Protein AF-A0A958QZN0-F1 (afdb_monomer_lite)

Structure (mmCIF, N/CA/C/O backbone):
data_AF-A0A958QZN0-F1
#
_entry.id   AF-A0A958QZN0-F1
#
loop_
_atom_site.group_PDB
_atom_site.id
_atom_site.type_symbol
_atom_site.label_atom_id
_atom_site.label_alt_id
_atom_site.label_comp_id
_atom_site.label_asym_id
_atom_site.label_entity_id
_atom_site.label_seq_id
_atom_site.pdbx_PDB_ins_code
_atom_site.Cartn_x
_atom_site.Cartn_y
_atom_site.Cartn_z
_atom_site.occupancy
_atom_site.B_iso_or_equiv
_atom_site.auth_seq_id
_atom_site.auth_comp_id
_atom_site.auth_asym_id
_atom_site.auth_atom_id
_atom_site.pdbx_PDB_model_num
ATOM 1 N N . MET A 1 1 ? -66.681 -35.509 11.729 1.00 46.44 1 MET A N 1
ATOM 2 C CA . MET A 1 1 ? -65.798 -36.313 10.857 1.00 46.44 1 MET A CA 1
ATOM 3 C C . MET A 1 1 ? -65.339 -35.423 9.704 1.00 46.44 1 MET A C 1
ATOM 5 O O . MET A 1 1 ? -66.071 -35.254 8.739 1.00 46.44 1 MET A O 1
ATOM 9 N N . ARG A 1 2 ? -64.204 -34.733 9.852 1.00 37.91 2 ARG A N 1
ATOM 10 C CA . ARG A 1 2 ? -63.560 -33.974 8.768 1.00 37.91 2 ARG A CA 1
ATOM 11 C C . ARG A 1 2 ? -62.062 -34.217 8.864 1.00 37.91 2 ARG A C 1
ATOM 13 O O . ARG A 1 2 ? -61.486 -34.119 9.942 1.00 37.91 2 ARG A O 1
ATOM 20 N N . ILE A 1 3 ? -61.529 -34.663 7.740 1.00 44.22 3 ILE A N 1
ATOM 21 C CA . ILE A 1 3 ? -60.222 -35.277 7.558 1.00 44.22 3 ILE A CA 1
ATOM 22 C C . ILE A 1 3 ? -59.170 -34.177 7.424 1.00 44.22 3 ILE A C 1
ATOM 24 O O . ILE A 1 3 ? -59.367 -33.193 6.713 1.00 44.22 3 ILE A O 1
ATOM 28 N N . SER A 1 4 ? -58.074 -34.375 8.146 1.00 44.09 4 SER A N 1
ATOM 29 C CA . SER A 1 4 ? -56.837 -33.608 8.133 1.00 44.09 4 SER A CA 1
ATOM 30 C C . SER A 1 4 ? -56.226 -33.524 6.732 1.00 44.09 4 SER A C 1
ATOM 32 O O . SER A 1 4 ? -56.081 -34.546 6.069 1.00 44.09 4 SER A O 1
ATOM 34 N N . PHE A 1 5 ? -55.761 -32.341 6.329 1.00 46.25 5 PHE A N 1
ATOM 35 C CA . PHE A 1 5 ? -54.728 -32.213 5.299 1.00 46.25 5 PHE A CA 1
ATOM 36 C C . PHE A 1 5 ? -53.555 -31.432 5.885 1.00 46.25 5 PHE A C 1
ATOM 38 O O . PHE A 1 5 ? -53.584 -30.213 6.029 1.00 46.25 5 PHE A O 1
ATOM 45 N N . LEU A 1 6 ? -52.546 -32.196 6.295 1.00 44.72 6 LEU A N 1
ATOM 46 C CA . LEU A 1 6 ? -51.255 -31.727 6.765 1.00 44.72 6 LEU A CA 1
ATOM 47 C C . LEU A 1 6 ? -50.382 -31.496 5.517 1.00 44.72 6 LEU A C 1
ATOM 49 O O . LEU A 1 6 ? -49.835 -32.445 4.960 1.00 44.72 6 LEU A O 1
ATOM 53 N N . SER A 1 7 ? -50.296 -30.257 5.030 1.00 57.91 7 SER A N 1
ATOM 54 C CA . SER A 1 7 ? -49.381 -29.909 3.934 1.00 57.91 7 SER A CA 1
ATOM 55 C C . SER A 1 7 ? -47.962 -29.747 4.474 1.00 57.91 7 SER A C 1
ATOM 57 O O . SER A 1 7 ? -47.630 -28.740 5.096 1.00 57.91 7 SER A O 1
ATOM 59 N N . ILE A 1 8 ? -47.125 -30.754 4.236 1.00 51.88 8 ILE A N 1
ATOM 60 C CA . ILE A 1 8 ? -45.684 -30.726 4.498 1.00 51.88 8 ILE A CA 1
ATOM 61 C C . ILE A 1 8 ? -45.016 -29.927 3.369 1.00 51.88 8 ILE A C 1
ATOM 63 O O . ILE A 1 8 ? -44.925 -30.396 2.236 1.00 51.88 8 ILE A O 1
ATOM 67 N N . PHE A 1 9 ? -44.552 -28.714 3.673 1.00 45.97 9 PHE A N 1
ATOM 68 C CA . PHE A 1 9 ? -43.684 -27.936 2.787 1.00 45.97 9 PHE A CA 1
ATOM 69 C C . PHE A 1 9 ? -42.240 -28.434 2.944 1.00 45.97 9 PHE A C 1
ATOM 71 O O . PHE A 1 9 ? -41.570 -28.144 3.934 1.00 45.97 9 PHE A O 1
ATOM 78 N N . VAL A 1 10 ? -41.761 -29.204 1.967 1.00 51.59 10 VAL A N 1
ATOM 79 C CA . VAL A 1 10 ? -40.351 -29.596 1.851 1.00 51.59 10 VAL A CA 1
ATOM 80 C C . VAL A 1 10 ? -39.588 -28.426 1.230 1.00 51.59 10 VAL A C 1
ATOM 82 O O . VAL A 1 10 ? -39.693 -28.171 0.034 1.00 51.59 10 VAL A O 1
ATOM 85 N N . ILE A 1 11 ? -38.832 -27.689 2.047 1.00 55.56 11 ILE A N 1
ATOM 86 C CA . ILE A 1 11 ? -37.906 -26.656 1.571 1.00 55.56 11 ILE A CA 1
ATOM 87 C C . ILE A 1 11 ? -36.635 -27.362 1.091 1.00 55.56 11 ILE A C 1
ATOM 89 O O . ILE A 1 11 ? -35.787 -27.773 1.881 1.00 55.56 11 ILE A O 1
ATOM 93 N N . THR A 1 12 ? -36.515 -27.526 -0.223 1.00 50.28 12 THR A N 1
ATOM 94 C CA . THR A 1 12 ? -35.286 -27.967 -0.885 1.00 50.28 12 THR A CA 1
ATOM 95 C C . THR A 1 12 ? -34.212 -26.888 -0.760 1.00 50.28 12 THR A C 1
ATOM 97 O O . THR A 1 12 ? -34.310 -25.827 -1.376 1.00 50.28 12 THR A O 1
ATOM 100 N N . PHE A 1 13 ? -33.169 -27.170 0.022 1.00 41.50 13 PHE A N 1
ATOM 101 C CA . PHE A 1 13 ? -31.912 -26.426 0.005 1.00 41.50 13 PHE A CA 1
ATOM 102 C C . PHE A 1 13 ? -31.234 -26.625 -1.356 1.00 41.50 13 PHE A C 1
ATOM 104 O O . PHE A 1 13 ? -30.634 -27.665 -1.622 1.00 41.50 13 PHE A O 1
ATOM 111 N N . ILE A 1 14 ? -31.333 -25.623 -2.229 1.00 52.22 14 ILE A N 1
ATOM 112 C CA . ILE A 1 14 ? -30.502 -25.547 -3.429 1.00 52.22 14 ILE A CA 1
ATOM 113 C C . ILE A 1 14 ? -29.105 -25.146 -2.955 1.00 52.22 14 ILE A C 1
ATOM 115 O O . ILE A 1 14 ? -28.864 -24.008 -2.552 1.00 52.22 14 ILE A O 1
ATOM 119 N N . VAL A 1 15 ? -28.199 -26.122 -2.955 1.00 43.81 15 VAL A N 1
ATOM 120 C CA . VAL A 1 15 ? -26.762 -25.934 -2.753 1.00 43.81 15 VAL A CA 1
ATOM 121 C C . VAL A 1 15 ? -26.267 -25.012 -3.864 1.00 43.81 15 VAL A C 1
ATOM 123 O O . VAL A 1 15 ? -26.088 -25.429 -5.007 1.00 43.81 15 VAL A O 1
ATOM 126 N N . SER A 1 16 ? -26.105 -23.732 -3.531 1.00 39.12 16 SER A N 1
ATOM 127 C CA . SER A 1 16 ? -25.525 -22.747 -4.434 1.00 39.12 16 SER A CA 1
ATOM 128 C C . SER A 1 16 ? -24.053 -23.098 -4.615 1.00 39.12 16 SER A C 1
ATOM 130 O O . SER A 1 16 ? -23.246 -23.013 -3.687 1.00 39.12 16 SER A O 1
ATOM 132 N N . CYS A 1 17 ? -23.742 -23.595 -5.808 1.00 39.69 17 CYS A N 1
ATOM 133 C CA . CYS A 1 17 ? -22.403 -23.946 -6.232 1.00 39.69 17 CYS A CA 1
ATOM 134 C C . CYS A 1 17 ? -21.515 -22.702 -6.103 1.00 39.69 17 CYS A C 1
ATOM 136 O O . CYS A 1 17 ? -21.800 -21.665 -6.702 1.00 39.69 17 CYS A O 1
ATOM 138 N N . ALA A 1 18 ? -20.446 -22.804 -5.314 1.00 36.53 18 ALA A N 1
ATOM 139 C CA . ALA A 1 18 ? -19.393 -21.808 -5.284 1.00 36.53 18 ALA A CA 1
ATOM 140 C C . ALA A 1 18 ? -18.753 -21.756 -6.677 1.00 36.53 18 ALA A C 1
ATOM 142 O O . ALA A 1 18 ? -17.883 -22.559 -7.011 1.00 36.53 18 ALA A O 1
ATOM 143 N N . THR A 1 19 ? -19.194 -20.815 -7.509 1.00 41.59 19 THR A N 1
ATOM 144 C CA . THR A 1 19 ? -18.442 -20.416 -8.691 1.00 41.59 19 THR A CA 1
ATOM 145 C C . THR A 1 19 ? -17.154 -19.789 -8.188 1.00 41.59 19 THR A C 1
ATOM 147 O O . THR A 1 19 ? -17.109 -18.614 -7.826 1.00 41.59 19 THR A O 1
ATOM 150 N N . SER A 1 20 ? -16.111 -20.611 -8.113 1.00 38.62 20 SER A N 1
ATOM 151 C CA . SER A 1 20 ? -14.738 -20.148 -8.033 1.00 38.62 20 SER A CA 1
ATOM 152 C C . SER A 1 20 ? -14.518 -19.300 -9.283 1.00 38.62 20 SER A C 1
ATOM 154 O O . SER A 1 20 ? -14.368 -19.820 -10.390 1.00 38.62 20 SER A O 1
ATOM 156 N N . ILE A 1 21 ? -14.625 -17.980 -9.125 1.00 36.91 21 ILE A N 1
ATOM 157 C CA . ILE A 1 21 ? -14.165 -17.030 -10.126 1.00 36.91 21 ILE A CA 1
ATOM 158 C C . ILE A 1 21 ? -12.679 -17.338 -10.234 1.00 36.91 21 ILE A C 1
ATOM 160 O O . ILE A 1 21 ? -11.902 -16.990 -9.348 1.00 36.91 21 ILE A O 1
ATOM 164 N N . LYS A 1 22 ? -12.294 -18.063 -11.290 1.00 36.44 22 LYS A N 1
ATOM 165 C CA . LYS A 1 22 ? -10.927 -18.033 -11.789 1.00 36.44 22 LYS A CA 1
ATOM 166 C C . LYS A 1 22 ? -10.669 -16.565 -12.100 1.00 36.44 22 LYS A C 1
ATOM 168 O O . LYS A 1 22 ? -10.991 -16.101 -13.194 1.00 36.44 22 LYS A O 1
ATOM 173 N N . GLU A 1 23 ? -10.151 -15.821 -11.122 1.00 39.81 23 GLU A N 1
ATOM 174 C CA . GLU A 1 23 ? -9.362 -14.640 -11.421 1.00 39.81 23 GLU A CA 1
ATOM 175 C C . GLU A 1 23 ? -8.399 -15.110 -12.502 1.00 39.81 23 GLU A C 1
ATOM 177 O O . GLU A 1 23 ? -7.690 -16.107 -12.325 1.00 39.81 23 GLU A O 1
ATOM 182 N N . LYS A 1 24 ? -8.488 -14.483 -13.676 1.00 33.22 24 LYS A N 1
ATOM 183 C CA . LYS A 1 24 ? -7.501 -14.663 -14.727 1.00 33.22 24 LYS A CA 1
ATOM 184 C C . LYS A 1 24 ? -6.185 -14.191 -14.122 1.00 33.22 24 LYS A C 1
ATOM 186 O O . LYS A 1 24 ? -5.827 -13.026 -14.247 1.00 33.22 24 LYS A O 1
ATOM 191 N N . MET A 1 25 ? -5.482 -15.097 -13.446 1.00 39.97 25 MET A N 1
ATOM 192 C CA . MET A 1 25 ? -4.040 -15.017 -13.380 1.00 39.97 25 MET A CA 1
ATOM 193 C C . MET A 1 25 ? -3.586 -14.803 -14.826 1.00 39.97 25 MET A C 1
ATOM 195 O O . MET A 1 25 ? -4.163 -15.433 -15.729 1.00 39.97 25 MET A O 1
ATOM 199 N N . PRO A 1 26 ? -2.626 -13.897 -15.077 1.00 42.25 26 PRO A N 1
ATOM 200 C CA . PRO A 1 26 ? -2.026 -13.816 -16.397 1.00 42.25 26 PRO A CA 1
ATOM 201 C C . PRO A 1 26 ? -1.656 -15.242 -16.823 1.00 42.25 26 PRO A C 1
ATOM 203 O O . PRO A 1 26 ? -1.266 -16.038 -15.957 1.00 42.25 26 PRO A O 1
ATOM 206 N N . PRO A 1 27 ? -1.865 -15.612 -18.101 1.00 35.41 27 PRO A N 1
ATOM 207 C CA . PRO A 1 27 ? -1.503 -16.942 -18.564 1.00 35.41 27 PRO A CA 1
ATOM 208 C C . PRO A 1 27 ? -0.087 -17.219 -18.073 1.00 35.41 27 PRO A C 1
ATOM 210 O O . PRO A 1 27 ? 0.800 -16.385 -18.262 1.00 35.41 27 PRO A O 1
ATOM 213 N N . SER A 1 28 ? 0.103 -18.342 -17.375 1.00 44.50 28 SER A N 1
ATOM 214 C CA . SER A 1 28 ? 1.431 -18.824 -17.026 1.00 44.50 28 SER A CA 1
ATOM 215 C C . SER A 1 28 ? 2.118 -19.180 -18.339 1.00 44.50 28 SER A C 1
ATOM 217 O O . SER A 1 28 ? 2.101 -20.329 -18.776 1.00 44.50 28 SER A O 1
ATOM 219 N N . GLN A 1 29 ? 2.637 -18.172 -19.030 1.00 44.84 29 GLN A N 1
ATOM 220 C CA . GLN A 1 29 ? 3.516 -18.362 -20.156 1.00 44.84 29 GLN A CA 1
ATOM 221 C C . GLN A 1 29 ? 4.817 -18.861 -19.551 1.00 44.84 29 GLN A C 1
ATOM 223 O O . GLN A 1 29 ? 5.680 -18.101 -19.127 1.00 44.84 29 GLN A O 1
ATOM 228 N N . SER A 1 30 ? 4.937 -20.182 -19.494 1.00 39.66 30 SER A N 1
ATOM 229 C CA . SER A 1 30 ? 6.209 -20.888 -19.405 1.00 39.66 30 SER A CA 1
ATOM 230 C C . SER A 1 30 ? 7.024 -20.731 -20.701 1.00 39.66 30 SER A C 1
ATOM 232 O O . SER A 1 30 ? 7.761 -21.639 -21.075 1.00 39.66 30 SER A O 1
ATOM 234 N N . GLU A 1 31 ? 6.881 -19.611 -21.411 1.00 42.00 31 GLU A N 1
ATOM 235 C CA . GLU A 1 31 ? 7.740 -19.239 -22.527 1.00 42.00 31 GLU A CA 1
ATOM 236 C C . GLU A 1 31 ? 8.979 -18.570 -21.935 1.00 42.00 31 GLU A C 1
ATOM 238 O O . GLU A 1 31 ? 8.975 -17.395 -21.573 1.00 42.00 31 GLU A O 1
ATOM 243 N N . SER A 1 32 ? 9.993 -19.419 -21.742 1.00 49.62 32 SER A N 1
ATOM 244 C CA . SER A 1 32 ? 11.409 -19.072 -21.593 1.00 49.62 32 SER A CA 1
ATOM 245 C C . SER A 1 32 ? 11.716 -17.910 -20.641 1.00 49.62 32 SER A C 1
ATOM 247 O O . SER A 1 32 ? 12.275 -16.885 -21.026 1.00 49.62 32 SER A O 1
ATOM 249 N N . LEU A 1 33 ? 11.486 -18.110 -19.337 1.00 48.25 33 LEU A N 1
ATOM 250 C CA . LEU A 1 33 ? 12.344 -17.416 -18.372 1.00 48.25 33 LEU A CA 1
ATOM 251 C C . LEU A 1 33 ? 13.793 -17.871 -18.645 1.00 48.25 33 LEU A C 1
ATOM 253 O O . LEU A 1 33 ? 14.026 -19.084 -18.696 1.00 48.25 33 LEU A O 1
ATOM 257 N N . PRO A 1 34 ? 14.756 -16.951 -18.857 1.00 51.88 34 PRO A N 1
ATOM 258 C CA . PRO A 1 34 ? 16.151 -17.325 -19.064 1.00 51.88 34 PRO A CA 1
ATOM 259 C C . PRO A 1 34 ? 16.660 -18.157 -17.873 1.00 51.88 34 PRO A C 1
ATOM 261 O O . PRO A 1 34 ? 16.099 -18.057 -16.775 1.00 51.88 34 PRO A O 1
ATOM 264 N N . PRO A 1 35 ? 17.685 -19.009 -18.080 1.00 52.94 35 PRO A N 1
ATOM 265 C CA . PRO A 1 35 ? 18.146 -19.979 -17.088 1.00 52.94 35 PRO A CA 1
ATOM 266 C C . PRO A 1 35 ? 18.351 -19.330 -15.718 1.00 52.94 35 PRO A C 1
ATOM 268 O O . PRO A 1 35 ? 18.817 -18.193 -15.641 1.00 52.94 35 PRO A O 1
ATOM 271 N N . ASN A 1 36 ? 17.995 -20.065 -14.654 1.00 53.16 36 ASN A N 1
ATOM 272 C CA . ASN A 1 36 ? 18.174 -19.657 -13.260 1.00 53.16 36 ASN A CA 1
ATOM 273 C C . ASN A 1 36 ? 19.605 -19.147 -13.052 1.00 53.16 36 ASN A C 1
ATOM 275 O O . ASN A 1 36 ? 20.536 -19.933 -12.890 1.00 53.16 36 ASN A O 1
ATOM 279 N N . LEU A 1 37 ? 19.768 -17.824 -13.081 1.00 57.06 37 LEU A N 1
ATOM 280 C CA . LEU A 1 37 ? 20.989 -17.169 -12.651 1.00 57.06 37 LEU A CA 1
ATOM 281 C C . LEU A 1 37 ? 21.181 -17.543 -11.184 1.00 57.06 37 LEU A C 1
ATOM 283 O O . LEU A 1 37 ? 20.301 -17.301 -10.356 1.00 57.06 37 LEU A O 1
ATOM 287 N N . ASP A 1 38 ? 22.302 -18.186 -10.882 1.00 57.09 38 ASP A N 1
ATOM 288 C CA . ASP A 1 38 ? 22.673 -18.483 -9.511 1.00 57.09 38 ASP A CA 1
ATOM 289 C C . ASP A 1 38 ? 23.022 -17.161 -8.813 1.00 57.09 38 ASP A C 1
ATOM 291 O O . ASP A 1 38 ? 24.043 -16.530 -9.097 1.00 57.09 38 ASP A O 1
ATOM 295 N N . PHE A 1 39 ? 22.103 -16.704 -7.960 1.00 58.22 39 PHE A N 1
ATOM 296 C CA . PHE A 1 39 ? 22.264 -15.520 -7.115 1.00 58.22 39 PHE A CA 1
ATOM 297 C C . PHE A 1 39 ? 22.929 -15.870 -5.773 1.00 58.22 39 PHE A C 1
ATOM 299 O O . PHE A 1 39 ? 22.970 -15.020 -4.883 1.00 58.22 39 PHE A O 1
ATOM 306 N N . SER A 1 40 ? 23.399 -17.109 -5.586 1.00 54.09 40 SER A N 1
ATOM 307 C CA . SER A 1 40 ? 24.113 -17.510 -4.381 1.00 54.09 40 SER A CA 1
ATOM 308 C C . SER A 1 40 ? 25.619 -17.274 -4.543 1.00 54.09 40 SER A C 1
ATOM 310 O O . SER A 1 40 ? 26.219 -17.653 -5.544 1.00 54.09 40 SER A O 1
ATOM 312 N N . HIS A 1 41 ? 26.191 -16.615 -3.530 1.00 45.38 41 HIS A N 1
ATOM 313 C CA . HIS A 1 41 ? 27.582 -16.168 -3.358 1.00 45.38 41 HIS A CA 1
ATOM 314 C C . HIS A 1 41 ? 27.943 -14.782 -3.913 1.00 45.38 41 HIS A C 1
ATOM 316 O O . HIS A 1 41 ? 28.139 -14.610 -5.110 1.00 45.38 41 HIS A O 1
ATOM 322 N N . ASP A 1 42 ? 28.074 -13.819 -2.988 1.00 54.09 42 ASP A N 1
ATOM 323 C CA . ASP A 1 42 ? 29.062 -12.722 -2.947 1.00 54.09 42 ASP A CA 1
ATOM 324 C C . ASP A 1 42 ? 29.455 -12.039 -4.267 1.00 54.09 42 ASP A C 1
ATOM 326 O O . ASP A 1 42 ? 30.605 -11.647 -4.462 1.00 54.09 42 ASP A O 1
ATOM 330 N N . LYS A 1 43 ? 28.511 -11.851 -5.189 1.00 59.84 43 LYS A N 1
ATOM 331 C CA . LYS A 1 43 ? 28.728 -10.977 -6.341 1.00 59.84 43 LYS A CA 1
ATOM 332 C C . LYS A 1 43 ? 28.298 -9.570 -5.967 1.00 59.84 43 LYS A C 1
ATOM 334 O O . LYS A 1 43 ? 27.168 -9.359 -5.522 1.00 59.84 43 LYS A O 1
ATOM 339 N N . ASP A 1 44 ? 29.204 -8.616 -6.154 1.00 86.06 44 ASP A N 1
ATOM 340 C CA . ASP A 1 44 ? 28.854 -7.204 -6.100 1.00 86.06 44 ASP A CA 1
ATOM 341 C C . ASP A 1 44 ? 27.714 -6.898 -7.096 1.00 86.06 44 ASP A C 1
ATOM 343 O O . ASP A 1 44 ? 27.492 -7.598 -8.094 1.00 86.06 44 ASP A O 1
ATOM 347 N N . LEU A 1 45 ? 26.920 -5.868 -6.786 1.00 89.69 45 LEU A N 1
ATOM 348 C CA . LEU A 1 45 ? 25.739 -5.508 -7.582 1.00 89.69 45 LEU A CA 1
ATOM 349 C C . LEU A 1 45 ? 26.112 -5.205 -9.043 1.00 89.69 45 LEU A C 1
ATOM 351 O O . LEU A 1 45 ? 25.316 -5.426 -9.953 1.00 89.69 45 LEU A O 1
ATOM 355 N N . GLU A 1 46 ? 27.334 -4.733 -9.277 1.00 91.12 46 GLU A N 1
ATOM 356 C CA . GLU A 1 46 ? 27.842 -4.375 -10.599 1.00 91.12 46 GLU A CA 1
ATOM 357 C C . GLU A 1 46 ? 28.133 -5.607 -11.462 1.00 91.12 46 GLU A C 1
ATOM 359 O O . GLU A 1 46 ? 27.696 -5.660 -12.611 1.00 91.12 46 GLU A O 1
ATOM 364 N N . SER A 1 47 ? 28.774 -6.640 -10.914 1.00 89.44 47 SER A N 1
ATOM 365 C CA . SER A 1 47 ? 28.997 -7.919 -11.596 1.00 89.44 47 SER A CA 1
ATOM 366 C C . SER A 1 47 ? 27.682 -8.591 -11.974 1.00 89.44 47 SER A C 1
ATOM 368 O O . SER A 1 47 ? 27.562 -9.182 -13.055 1.00 89.44 47 SER A O 1
ATOM 370 N N . LEU A 1 48 ? 26.666 -8.481 -11.112 1.00 89.94 48 LEU A N 1
ATOM 371 C CA . LEU A 1 48 ? 25.338 -8.994 -11.423 1.00 89.94 48 LEU A CA 1
ATOM 372 C C . LEU A 1 48 ? 24.661 -8.193 -12.545 1.00 89.94 48 LEU A C 1
ATOM 374 O O . LEU A 1 48 ? 24.071 -8.788 -13.448 1.00 89.94 48 LEU A O 1
ATOM 378 N N . ASP A 1 49 ? 24.778 -6.864 -12.535 1.00 92.81 49 ASP A N 1
ATOM 379 C CA . ASP A 1 49 ? 24.258 -6.004 -13.604 1.00 92.81 49 ASP A CA 1
ATOM 380 C C . ASP A 1 49 ? 24.924 -6.296 -14.957 1.00 92.81 49 ASP A C 1
ATOM 382 O O . ASP A 1 49 ? 24.237 -6.391 -15.975 1.00 92.81 49 ASP A O 1
ATOM 386 N N . LEU A 1 50 ? 26.243 -6.523 -14.968 1.00 91.69 50 LEU A N 1
ATOM 387 C CA . LEU A 1 50 ? 26.998 -6.899 -16.168 1.00 91.69 50 LEU A CA 1
ATOM 388 C C . LEU A 1 50 ? 26.534 -8.241 -16.747 1.00 91.69 50 LEU A C 1
ATOM 390 O O . LEU A 1 50 ? 26.375 -8.363 -17.962 1.00 91.69 50 LEU A O 1
ATOM 394 N N . GLN A 1 51 ? 26.266 -9.237 -15.898 1.00 91.00 51 GLN A N 1
ATOM 395 C CA . GLN A 1 51 ? 25.711 -10.521 -16.343 1.00 91.00 51 GLN A CA 1
ATOM 396 C C . GLN A 1 51 ? 24.316 -10.352 -16.952 1.00 91.00 51 GLN A C 1
ATOM 398 O O . GLN A 1 51 ? 24.025 -10.925 -18.002 1.00 91.00 51 GLN A O 1
ATOM 403 N N . LEU A 1 52 ? 23.465 -9.532 -16.332 1.00 91.94 52 LEU A N 1
ATOM 404 C CA . LEU A 1 52 ? 22.138 -9.220 -16.860 1.00 91.94 52 LEU A CA 1
ATOM 405 C C . LEU A 1 52 ? 22.226 -8.514 -18.224 1.00 91.94 52 LEU A C 1
ATOM 407 O O . LEU A 1 52 ? 21.512 -8.885 -19.155 1.00 91.94 52 LEU A O 1
ATOM 411 N N . LEU A 1 53 ? 23.137 -7.552 -18.377 1.00 93.00 53 LEU A N 1
ATOM 412 C CA . LEU A 1 53 ? 23.399 -6.878 -19.651 1.00 93.00 53 LEU A CA 1
ATOM 413 C C . LEU A 1 53 ? 23.906 -7.838 -20.733 1.00 93.00 53 LEU A C 1
ATOM 415 O O . LEU A 1 53 ? 23.465 -7.746 -21.876 1.00 93.00 53 LEU A O 1
ATOM 419 N N . ALA A 1 54 ? 24.784 -8.782 -20.386 1.00 91.19 54 ALA A N 1
ATOM 420 C CA . ALA A 1 54 ? 25.255 -9.796 -21.327 1.00 91.19 54 ALA A CA 1
ATOM 421 C C . ALA A 1 54 ? 24.103 -10.673 -21.849 1.00 91.19 54 ALA A C 1
ATOM 423 O O . ALA A 1 54 ? 24.043 -10.960 -23.043 1.00 91.19 54 ALA A O 1
ATOM 424 N N . ILE A 1 55 ? 23.150 -11.042 -20.984 1.00 89.69 55 ILE A N 1
ATOM 425 C CA . ILE A 1 55 ? 21.946 -11.792 -21.380 1.00 89.69 55 ILE A CA 1
ATOM 426 C C . ILE A 1 55 ? 21.079 -10.970 -22.338 1.00 89.69 55 ILE A C 1
ATOM 428 O O . ILE A 1 55 ? 20.637 -11.497 -23.356 1.00 89.69 55 ILE A O 1
ATOM 432 N N . ALA A 1 56 ? 20.862 -9.684 -22.044 1.00 90.12 56 ALA A N 1
ATOM 433 C CA . ALA A 1 56 ? 20.127 -8.801 -22.946 1.00 90.12 56 ALA A CA 1
ATOM 434 C C . ALA A 1 56 ? 20.830 -8.682 -24.305 1.00 90.12 56 ALA A C 1
ATOM 436 O O . ALA A 1 56 ? 20.189 -8.833 -25.335 1.00 90.12 56 ALA A O 1
ATOM 437 N N . ASN A 1 57 ? 22.144 -8.479 -24.340 1.00 90.06 57 ASN A N 1
ATOM 438 C CA . ASN A 1 57 ? 22.866 -8.319 -25.605 1.00 90.06 57 ASN A CA 1
ATOM 439 C C . ASN A 1 57 ? 22.862 -9.591 -26.465 1.00 90.06 57 ASN A C 1
ATOM 441 O O . ASN A 1 57 ? 22.866 -9.503 -27.690 1.00 90.06 57 ASN A O 1
ATOM 445 N N . ASN A 1 58 ? 22.826 -10.763 -25.830 1.00 88.81 58 ASN A N 1
ATOM 446 C CA . ASN A 1 58 ? 22.822 -12.052 -26.519 1.00 88.81 58 ASN A CA 1
ATOM 447 C C . ASN A 1 58 ? 21.416 -12.531 -26.917 1.00 88.81 58 ASN A C 1
ATOM 449 O O . ASN A 1 58 ? 21.296 -13.559 -27.581 1.00 88.81 58 ASN A O 1
ATOM 453 N N . SER A 1 59 ? 20.357 -11.819 -26.517 1.00 86.69 59 SER A N 1
ATOM 454 C CA . SER A 1 59 ? 18.974 -12.204 -26.794 1.00 86.69 59 SER A CA 1
ATOM 455 C C . SER A 1 59 ? 18.278 -11.224 -27.731 1.00 86.69 59 SER A C 1
ATOM 457 O O . SER A 1 59 ? 18.156 -10.034 -27.444 1.00 86.69 59 SER A O 1
ATOM 459 N N . THR A 1 60 ? 17.695 -11.758 -28.801 1.00 84.38 60 THR A N 1
ATOM 460 C CA . THR A 1 60 ? 16.815 -11.016 -29.716 1.00 84.38 60 THR A CA 1
ATOM 461 C C . THR A 1 60 ? 15.353 -11.005 -29.265 1.00 84.38 60 THR A C 1
ATOM 463 O O . THR A 1 60 ? 14.548 -10.260 -29.814 1.00 84.38 60 THR A O 1
ATOM 466 N N . GLU A 1 61 ? 14.988 -11.829 -28.281 1.00 89.25 61 GLU A N 1
ATOM 467 C CA . GLU A 1 61 ? 13.612 -11.938 -27.790 1.00 89.25 61 GLU A CA 1
ATOM 468 C C . GLU A 1 61 ? 13.242 -10.791 -26.841 1.00 89.25 61 GLU A C 1
ATOM 470 O O . GLU A 1 61 ? 13.952 -10.520 -25.865 1.00 89.25 61 GLU A O 1
ATOM 475 N N . ASN A 1 62 ? 12.077 -10.174 -27.075 1.00 89.25 62 ASN A N 1
ATOM 476 C CA . ASN A 1 62 ? 11.525 -9.122 -26.213 1.00 89.25 62 ASN A CA 1
ATOM 477 C C . ASN A 1 62 ? 11.336 -9.596 -24.764 1.00 89.25 62 ASN A C 1
ATOM 479 O O . ASN A 1 62 ? 11.599 -8.835 -23.837 1.00 89.25 62 ASN A O 1
ATOM 483 N N . ASN A 1 63 ? 10.957 -10.861 -24.552 1.00 89.81 63 ASN A N 1
ATOM 484 C CA . ASN A 1 63 ? 10.750 -11.425 -23.215 1.00 89.81 63 ASN A CA 1
ATOM 485 C C . ASN A 1 63 ? 12.026 -11.376 -22.366 1.00 89.81 63 ASN A C 1
ATOM 487 O O . ASN A 1 63 ? 11.992 -10.926 -21.219 1.00 89.81 63 ASN A O 1
ATOM 491 N N . SER A 1 64 ? 13.168 -11.757 -22.942 1.00 90.19 64 SER A N 1
ATOM 492 C CA . SER A 1 64 ? 14.469 -11.660 -22.275 1.00 90.19 64 SER A CA 1
ATOM 493 C C . SER A 1 64 ? 14.851 -10.211 -21.985 1.00 90.19 64 SER A C 1
ATOM 495 O O . SER A 1 64 ? 15.347 -9.920 -20.897 1.00 90.19 64 SER A O 1
ATOM 497 N N . GLN A 1 65 ? 14.581 -9.287 -22.915 1.00 92.69 65 GLN A N 1
ATOM 498 C CA . GLN A 1 65 ? 14.839 -7.857 -22.710 1.00 92.69 65 GLN A CA 1
ATOM 499 C C . GLN A 1 65 ? 13.999 -7.296 -21.562 1.00 92.69 65 GLN A C 1
ATOM 501 O O . GLN A 1 65 ? 14.522 -6.589 -20.695 1.00 92.69 65 GLN A O 1
ATOM 506 N N . TRP A 1 66 ? 12.710 -7.634 -21.513 1.00 95.25 66 TRP A N 1
ATOM 507 C CA . TRP A 1 66 ? 11.814 -7.218 -20.440 1.00 95.25 66 TRP A CA 1
ATOM 508 C C . TRP A 1 66 ? 12.233 -7.802 -19.098 1.00 95.25 66 TRP A C 1
ATOM 510 O O . TRP A 1 66 ? 12.314 -7.071 -18.111 1.00 95.25 66 TRP A O 1
ATOM 520 N N . TRP A 1 67 ? 12.556 -9.096 -19.064 1.00 93.44 67 TRP A N 1
ATOM 521 C CA . TRP A 1 67 ? 13.027 -9.765 -17.859 1.00 93.44 67 TRP A CA 1
ATOM 522 C C . TRP A 1 67 ? 14.313 -9.126 -17.333 1.00 93.44 67 TRP A C 1
ATOM 524 O O . TRP A 1 67 ? 14.362 -8.742 -16.165 1.00 93.44 67 TRP A O 1
ATOM 534 N N . VAL A 1 68 ? 15.323 -8.934 -18.190 1.00 94.75 68 VAL A N 1
ATOM 535 C CA . VAL A 1 68 ? 16.579 -8.270 -17.813 1.00 94.75 68 VAL A CA 1
ATOM 536 C C . VAL A 1 68 ? 16.299 -6.864 -17.297 1.00 94.75 68 VAL A C 1
ATOM 538 O O . VAL A 1 68 ? 16.745 -6.517 -16.207 1.00 94.75 68 VAL A O 1
ATOM 541 N N . THR A 1 69 ? 15.529 -6.066 -18.037 1.00 96.56 69 THR A N 1
ATOM 542 C CA . THR A 1 69 ? 15.192 -4.687 -17.651 1.00 96.56 69 THR A CA 1
ATOM 543 C C . THR A 1 69 ? 14.516 -4.653 -16.282 1.00 96.56 69 THR A C 1
ATOM 545 O O . THR A 1 69 ? 14.916 -3.874 -15.419 1.00 96.56 69 THR A O 1
ATOM 548 N N . TYR A 1 70 ? 13.557 -5.550 -16.036 1.00 96.25 70 TYR A N 1
ATOM 549 C CA . TYR A 1 70 ? 12.852 -5.637 -14.760 1.00 96.25 70 TYR A CA 1
ATOM 550 C C . TYR A 1 70 ? 13.783 -6.074 -13.623 1.00 96.25 70 TYR A C 1
ATOM 552 O O . TYR A 1 70 ? 13.764 -5.491 -12.540 1.00 96.25 70 TYR A O 1
ATOM 560 N N . ARG A 1 71 ? 14.643 -7.076 -13.850 1.00 95.00 71 ARG A N 1
ATOM 561 C CA . ARG A 1 71 ? 15.616 -7.546 -12.850 1.00 95.00 71 ARG A CA 1
ATOM 562 C C . ARG A 1 71 ? 16.643 -6.475 -12.509 1.00 95.00 71 ARG A C 1
ATOM 564 O O . ARG A 1 71 ? 16.947 -6.308 -11.333 1.00 95.00 71 ARG A O 1
ATOM 571 N N . ARG A 1 72 ? 17.126 -5.727 -13.501 1.00 96.00 72 ARG A N 1
ATOM 572 C CA . ARG A 1 72 ? 18.025 -4.586 -13.291 1.00 96.00 72 ARG A CA 1
ATOM 573 C C . ARG A 1 72 ? 17.330 -3.468 -12.517 1.00 96.00 72 ARG A C 1
ATOM 575 O O . ARG A 1 72 ? 17.904 -2.954 -11.564 1.00 96.00 72 ARG A O 1
ATOM 582 N N . ALA A 1 73 ? 16.076 -3.150 -12.851 1.00 96.88 73 ALA A N 1
ATOM 583 C CA . ALA A 1 73 ? 15.294 -2.166 -12.103 1.00 96.88 73 ALA A CA 1
ATOM 584 C C . ALA A 1 73 ? 15.195 -2.555 -10.621 1.00 96.88 73 ALA A C 1
ATOM 586 O O . ALA A 1 73 ? 15.489 -1.736 -9.754 1.00 96.88 73 ALA A O 1
ATOM 587 N N . ARG A 1 74 ? 14.877 -3.828 -10.341 1.00 94.81 74 ARG A N 1
ATOM 588 C CA . ARG A 1 74 ? 14.825 -4.405 -8.986 1.00 94.81 74 ARG A CA 1
ATOM 589 C C . ARG A 1 74 ? 16.171 -4.363 -8.266 1.00 94.81 74 ARG A C 1
ATOM 591 O O . ARG A 1 74 ? 16.206 -4.052 -7.081 1.00 94.81 74 ARG A O 1
ATOM 598 N N . LEU A 1 75 ? 17.251 -4.700 -8.970 1.00 94.44 75 LEU A N 1
ATOM 599 C CA . LEU A 1 75 ? 18.607 -4.747 -8.423 1.00 94.44 75 LEU A CA 1
ATOM 600 C C . LEU A 1 75 ? 19.035 -3.385 -7.871 1.00 94.44 75 LEU A C 1
ATOM 602 O O . LEU A 1 75 ? 19.618 -3.310 -6.796 1.00 94.44 75 LEU A O 1
ATOM 606 N N . TRP A 1 76 ? 18.687 -2.320 -8.590 1.00 95.56 76 TRP A N 1
ATOM 607 C CA . TRP A 1 76 ? 19.130 -0.961 -8.305 1.00 95.56 76 TRP A CA 1
ATOM 608 C C . TRP A 1 76 ? 18.122 -0.107 -7.521 1.00 95.56 76 TRP A C 1
ATOM 610 O O . TRP A 1 76 ? 18.378 1.081 -7.334 1.00 95.56 76 TRP A O 1
ATOM 620 N N . GLU A 1 77 ? 17.006 -0.676 -7.038 1.00 93.56 77 GLU A N 1
ATOM 621 C CA . GLU A 1 77 ? 15.952 0.062 -6.303 1.00 93.56 77 GLU A CA 1
ATOM 622 C C . GLU A 1 77 ? 16.513 0.895 -5.139 1.00 93.56 77 GLU A C 1
ATOM 624 O O . GLU A 1 77 ? 16.084 2.025 -4.921 1.00 93.56 77 GLU A O 1
ATOM 629 N N . LYS A 1 78 ? 17.483 0.350 -4.394 1.00 91.31 78 LYS A N 1
ATOM 630 C CA . LYS A 1 78 ? 18.049 1.006 -3.206 1.00 91.31 78 LYS A CA 1
ATOM 631 C C . LYS A 1 78 ? 19.229 1.916 -3.538 1.00 91.31 78 LYS A C 1
ATOM 633 O O . LYS A 1 78 ? 19.274 3.044 -3.059 1.00 91.31 78 LYS A O 1
ATOM 638 N N . ASP A 1 79 ? 20.172 1.430 -4.343 1.00 93.62 79 ASP A N 1
ATOM 639 C CA . ASP A 1 79 ? 21.462 2.099 -4.548 1.00 93.62 79 ASP A CA 1
ATOM 640 C C . ASP A 1 79 ? 21.440 3.128 -5.687 1.00 93.62 79 ASP A C 1
ATOM 642 O O . ASP A 1 79 ? 22.128 4.146 -5.622 1.00 93.62 79 ASP A O 1
ATOM 646 N N . LYS A 1 80 ? 20.644 2.891 -6.740 1.00 95.56 80 LYS A N 1
ATOM 647 C CA . LYS A 1 80 ? 20.517 3.793 -7.900 1.00 95.56 80 LYS A CA 1
ATOM 648 C C . LYS A 1 80 ? 19.029 3.992 -8.251 1.00 95.56 80 LYS A C 1
ATOM 650 O O . LYS A 1 80 ? 18.592 3.576 -9.327 1.00 95.56 80 LYS A O 1
ATOM 655 N N . PRO A 1 81 ? 18.240 4.673 -7.393 1.00 93.56 81 PRO A N 1
ATOM 656 C CA . PRO A 1 81 ? 16.788 4.802 -7.562 1.00 93.56 81 PRO A CA 1
ATOM 657 C C . PRO A 1 81 ? 16.383 5.507 -8.863 1.00 93.56 81 PRO A C 1
ATOM 659 O O . PRO A 1 81 ? 15.372 5.150 -9.459 1.00 93.56 81 PRO A O 1
ATOM 662 N N . LYS A 1 82 ? 17.200 6.447 -9.366 1.00 95.06 82 LYS A N 1
ATOM 663 C CA . LYS A 1 82 ? 16.975 7.087 -10.676 1.00 95.06 82 LYS A CA 1
ATOM 664 C C . LYS A 1 82 ? 17.030 6.081 -11.828 1.00 95.06 82 LYS A C 1
ATOM 666 O O . LYS A 1 82 ? 16.118 6.042 -12.643 1.00 95.06 82 LYS A O 1
ATOM 671 N N . LEU A 1 83 ? 18.046 5.214 -11.838 1.00 96.19 83 LEU A N 1
ATOM 672 C CA . LEU A 1 83 ? 18.166 4.144 -12.831 1.00 96.19 83 LEU A CA 1
ATOM 673 C C . LEU A 1 83 ? 16.998 3.156 -12.713 1.00 96.19 83 LEU A C 1
ATOM 675 O O . LEU A 1 83 ? 16.428 2.743 -13.718 1.00 96.19 83 LEU A O 1
ATOM 679 N N . SER A 1 84 ? 16.617 2.794 -11.485 1.00 96.94 84 SER A N 1
ATOM 680 C CA . SER A 1 84 ? 15.458 1.931 -11.240 1.00 96.94 84 SER A CA 1
ATOM 681 C C . SER A 1 84 ? 14.166 2.543 -11.796 1.00 96.94 84 SER A C 1
ATOM 683 O O . SER A 1 84 ? 13.439 1.878 -12.535 1.00 96.94 84 SER A O 1
ATOM 685 N N . CYS A 1 85 ? 13.926 3.829 -11.517 1.00 96.69 85 CYS A N 1
ATOM 686 C CA . CYS A 1 85 ? 12.811 4.599 -12.061 1.00 96.69 85 CYS A CA 1
ATOM 687 C C . CYS A 1 85 ? 12.798 4.565 -13.598 1.00 96.69 85 CYS A C 1
ATOM 689 O O . CYS A 1 85 ? 11.795 4.156 -14.176 1.00 96.69 85 CYS A O 1
ATOM 691 N N . GLU A 1 86 ? 13.905 4.905 -14.266 1.00 97.50 86 GLU A N 1
ATOM 692 C CA . GLU A 1 86 ? 14.000 4.905 -15.736 1.00 97.50 86 GLU A CA 1
ATOM 693 C C . GLU A 1 86 ? 13.657 3.539 -16.349 1.00 97.50 86 GLU A C 1
ATOM 695 O O . GLU A 1 86 ? 12.894 3.447 -17.315 1.00 97.50 86 GLU A O 1
ATOM 700 N N . LEU A 1 87 ? 14.182 2.458 -15.765 1.00 97.88 87 LEU A N 1
ATOM 701 C CA . LEU A 1 87 ? 13.920 1.096 -16.231 1.00 97.88 87 LEU A CA 1
ATOM 702 C C . LEU A 1 87 ? 12.450 0.695 -16.023 1.00 97.88 87 LEU A C 1
ATOM 704 O O . LEU A 1 87 ? 11.861 0.065 -16.903 1.00 97.88 87 LEU A O 1
ATOM 708 N N . TYR A 1 88 ? 11.833 1.081 -14.901 1.00 97.94 88 TYR A N 1
ATOM 709 C CA . TYR A 1 88 ? 10.408 0.839 -14.669 1.00 97.94 88 TYR A CA 1
ATOM 710 C C . TYR A 1 88 ? 9.508 1.667 -15.578 1.00 97.94 88 TYR A C 1
ATOM 712 O O . TYR A 1 88 ? 8.553 1.117 -16.120 1.00 97.94 88 TYR A O 1
ATOM 720 N N . VAL A 1 89 ? 9.822 2.946 -15.798 1.00 97.50 89 VAL A N 1
ATOM 721 C CA . VAL A 1 89 ? 9.099 3.813 -16.738 1.00 97.50 89 VAL A CA 1
ATOM 722 C C . VAL A 1 89 ? 9.121 3.197 -18.133 1.00 97.50 89 VAL A C 1
ATOM 724 O O . VAL A 1 89 ? 8.069 3.069 -18.759 1.00 97.50 89 VAL A O 1
ATOM 727 N N . ARG A 1 90 ? 10.292 2.733 -18.589 1.00 97.06 90 ARG A N 1
ATOM 728 C CA . ARG A 1 90 ? 10.436 2.063 -19.887 1.00 97.06 90 ARG A CA 1
ATOM 729 C C . ARG A 1 90 ? 9.513 0.849 -20.012 1.00 97.06 90 ARG A C 1
ATOM 731 O O . ARG A 1 90 ? 8.841 0.701 -21.027 1.00 97.06 90 ARG A O 1
ATOM 738 N N . LEU A 1 91 ? 9.468 -0.004 -18.990 1.00 97.31 91 LEU A N 1
ATOM 739 C CA . LEU A 1 91 ? 8.596 -1.184 -18.974 1.00 97.31 91 LEU A CA 1
ATOM 740 C C . LEU A 1 91 ? 7.110 -0.823 -18.871 1.00 97.31 91 LEU A C 1
ATOM 742 O O . LEU A 1 91 ? 6.277 -1.476 -19.486 1.00 97.31 91 LEU A O 1
ATOM 746 N N . ALA A 1 92 ? 6.772 0.209 -18.105 1.00 96.88 92 ALA A N 1
ATOM 747 C CA . ALA A 1 92 ? 5.401 0.673 -17.929 1.00 96.88 92 ALA A CA 1
ATOM 748 C C . ALA A 1 92 ? 4.814 1.274 -19.219 1.00 96.88 92 ALA A C 1
ATOM 750 O O . ALA A 1 92 ? 3.623 1.125 -19.489 1.00 96.88 92 ALA A O 1
ATOM 751 N N . GLN A 1 93 ? 5.647 1.937 -20.026 1.00 95.69 93 GLN A N 1
ATOM 752 C CA . GLN A 1 93 ? 5.255 2.507 -21.319 1.00 95.69 93 GLN A CA 1
ATOM 753 C C . GLN A 1 93 ? 5.064 1.447 -22.412 1.00 95.69 93 GLN A C 1
ATOM 755 O O . GLN A 1 93 ? 4.302 1.671 -23.357 1.00 95.69 93 GLN A O 1
ATOM 760 N N . ASP A 1 94 ? 5.728 0.297 -22.291 1.00 96.19 94 ASP A N 1
ATOM 761 C CA . ASP A 1 94 ? 5.586 -0.803 -23.237 1.00 96.19 94 ASP A CA 1
ATOM 762 C C . ASP A 1 94 ? 4.267 -1.556 -23.002 1.00 96.19 94 ASP A C 1
ATOM 764 O O . ASP A 1 94 ? 4.120 -2.344 -22.071 1.00 96.19 94 ASP A O 1
ATOM 768 N N . LYS A 1 95 ? 3.282 -1.323 -23.875 1.00 94.12 95 LYS A N 1
ATOM 769 C CA . LYS A 1 95 ? 1.958 -1.965 -23.792 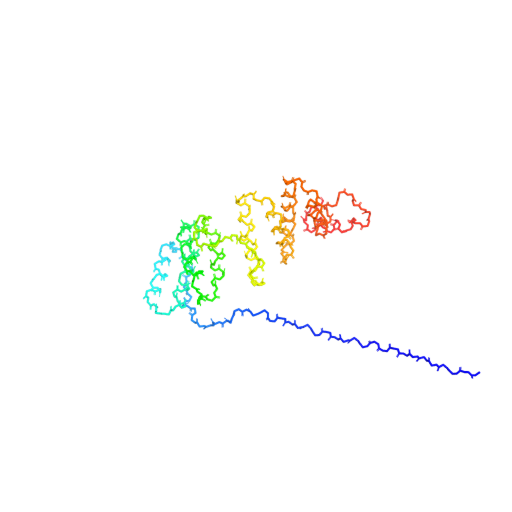1.00 94.12 95 LYS A CA 1
ATOM 770 C C . LYS A 1 95 ? 1.985 -3.468 -24.074 1.00 94.12 95 LYS A C 1
ATOM 772 O O . LYS A 1 95 ? 1.003 -4.140 -23.773 1.00 94.12 95 LYS A O 1
ATOM 777 N N . LEU A 1 96 ? 3.051 -3.981 -24.691 1.00 95.25 96 LEU A N 1
ATOM 778 C CA . LEU A 1 96 ? 3.205 -5.412 -24.950 1.00 95.25 96 LEU A CA 1
ATOM 779 C C . LEU A 1 96 ? 3.807 -6.139 -23.748 1.00 95.25 96 LEU A C 1
ATOM 781 O O . LEU A 1 96 ? 3.671 -7.358 -23.659 1.00 95.25 96 LEU A O 1
ATOM 785 N N . PHE A 1 97 ? 4.428 -5.412 -22.813 1.00 94.94 97 PHE A N 1
ATOM 786 C CA . PHE A 1 97 ? 4.968 -6.006 -21.603 1.00 94.94 97 PHE A CA 1
ATOM 787 C C . PHE A 1 97 ? 3.822 -6.521 -20.704 1.00 94.94 97 PHE A C 1
ATOM 789 O O . PHE A 1 97 ? 3.014 -5.719 -20.227 1.00 94.94 97 PHE A O 1
ATOM 796 N N . PRO A 1 98 ? 3.741 -7.837 -20.410 1.00 92.06 98 PRO A N 1
ATOM 797 C CA . PRO A 1 98 ? 2.548 -8.436 -19.797 1.00 92.06 98 PRO A CA 1
ATOM 798 C C . PRO A 1 98 ? 2.174 -7.910 -18.406 1.00 92.06 98 PRO A C 1
ATOM 800 O O . PRO A 1 98 ? 1.035 -8.066 -17.975 1.00 92.06 98 PRO A O 1
ATOM 803 N N . ILE A 1 99 ? 3.135 -7.331 -17.682 1.00 93.81 99 ILE A N 1
ATOM 804 C CA . ILE A 1 99 ? 2.944 -6.778 -16.334 1.00 93.81 99 ILE A CA 1
ATOM 805 C C . ILE A 1 99 ? 3.325 -5.291 -16.280 1.00 93.81 99 ILE A C 1
ATOM 807 O O . ILE A 1 99 ? 3.862 -4.810 -15.280 1.00 93.81 99 ILE A O 1
ATOM 811 N N . ASN A 1 100 ? 3.045 -4.547 -17.353 1.00 94.75 100 ASN A N 1
ATOM 812 C CA . ASN A 1 100 ? 3.298 -3.106 -17.434 1.00 94.75 100 ASN A CA 1
ATOM 813 C C . ASN A 1 100 ? 2.631 -2.304 -16.303 1.00 94.75 100 ASN A C 1
ATOM 815 O O . ASN A 1 100 ? 3.248 -1.380 -15.784 1.00 94.75 100 ASN A O 1
ATOM 819 N N . GLU A 1 101 ? 1.445 -2.698 -15.833 1.00 94.19 101 GLU A N 1
ATOM 820 C CA . GLU A 1 101 ? 0.792 -2.095 -14.660 1.00 94.19 101 GLU A CA 1
ATOM 821 C C . GLU A 1 101 ? 1.622 -2.271 -13.377 1.00 94.19 101 GLU A C 1
ATOM 823 O O . GLU A 1 101 ? 1.730 -1.356 -12.561 1.00 94.19 101 GLU A O 1
ATOM 828 N N . VAL A 1 102 ? 2.274 -3.426 -13.205 1.00 95.62 102 VAL A N 1
ATOM 829 C CA . VAL A 1 102 ? 3.175 -3.666 -12.067 1.00 95.62 102 VAL A CA 1
ATOM 830 C C . VAL A 1 102 ? 4.432 -2.809 -12.197 1.00 95.62 102 VAL A C 1
ATOM 832 O O . VAL A 1 102 ? 4.890 -2.249 -11.200 1.00 95.62 102 VAL A O 1
ATOM 835 N N . ALA A 1 103 ? 4.983 -2.672 -13.406 1.00 96.69 103 ALA A N 1
ATOM 836 C CA . ALA A 1 103 ? 6.096 -1.757 -13.649 1.00 96.69 103 ALA A CA 1
ATOM 837 C C . ALA A 1 103 ? 5.704 -0.296 -13.396 1.00 96.69 103 ALA A C 1
ATOM 839 O O . ALA A 1 103 ? 6.484 0.431 -12.791 1.00 96.69 103 ALA A O 1
ATOM 840 N N . LEU A 1 104 ? 4.488 0.116 -13.762 1.00 95.81 104 LEU A N 1
ATOM 841 C CA . LEU A 1 104 ? 3.972 1.457 -13.490 1.00 95.81 104 LEU A CA 1
ATOM 842 C C . LEU A 1 104 ? 3.892 1.724 -11.984 1.00 95.81 104 LEU A C 1
ATOM 844 O O . LEU A 1 104 ? 4.371 2.745 -11.500 1.00 95.81 104 LEU A O 1
ATOM 848 N N . LEU A 1 105 ? 3.351 0.777 -11.221 1.00 96.19 105 LEU A N 1
ATOM 849 C CA . LEU A 1 105 ? 3.322 0.851 -9.762 1.00 96.19 105 LEU A CA 1
ATOM 850 C C . LEU A 1 105 ? 4.728 0.946 -9.156 1.00 96.19 105 LEU A C 1
ATOM 852 O O . LEU A 1 105 ? 4.982 1.752 -8.261 1.00 96.19 105 LEU A O 1
ATOM 856 N N . ARG A 1 106 ? 5.678 0.168 -9.674 1.00 96.06 106 ARG A N 1
ATOM 857 C CA . ARG A 1 106 ? 7.084 0.268 -9.267 1.00 96.06 106 ARG A CA 1
ATOM 858 C C . ARG A 1 106 ? 7.707 1.612 -9.650 1.00 96.06 106 ARG A C 1
ATOM 860 O O . ARG A 1 106 ? 8.512 2.121 -8.873 1.00 96.06 106 ARG A O 1
ATOM 867 N N . ALA A 1 107 ? 7.314 2.206 -10.776 1.00 95.69 107 ALA A N 1
ATOM 868 C CA . ALA A 1 107 ? 7.714 3.560 -11.142 1.00 95.69 107 ALA A CA 1
ATOM 869 C C . ALA A 1 107 ? 7.187 4.573 -10.113 1.00 95.69 107 ALA A C 1
ATOM 871 O O . ALA A 1 107 ? 7.987 5.314 -9.559 1.00 95.69 107 ALA A O 1
ATOM 872 N N . PHE A 1 108 ? 5.905 4.519 -9.724 1.00 94.50 108 PHE A N 1
ATOM 873 C CA . PHE A 1 108 ? 5.364 5.363 -8.641 1.00 94.50 108 PHE A CA 1
ATOM 874 C C . PHE A 1 108 ? 6.127 5.229 -7.312 1.00 94.50 108 PHE A C 1
ATOM 876 O O . PHE A 1 108 ? 6.201 6.186 -6.547 1.00 94.50 108 PHE A O 1
ATOM 883 N N . ALA A 1 109 ? 6.686 4.053 -7.018 1.00 93.25 109 ALA A N 1
ATOM 884 C CA . ALA A 1 109 ? 7.441 3.824 -5.788 1.00 93.25 109 ALA A CA 1
ATOM 885 C C . ALA A 1 109 ? 8.872 4.401 -5.815 1.00 93.25 109 ALA A C 1
ATOM 887 O O . ALA A 1 109 ? 9.402 4.742 -4.756 1.00 93.25 109 ALA A O 1
ATOM 888 N N . ASN A 1 110 ? 9.499 4.485 -6.996 1.00 93.75 110 ASN A N 1
ATOM 889 C CA . ASN A 1 110 ? 10.924 4.819 -7.151 1.00 93.75 110 ASN A CA 1
ATOM 890 C C . ASN A 1 110 ? 11.180 6.179 -7.819 1.00 93.75 110 ASN A C 1
ATOM 892 O O . ASN A 1 110 ? 12.246 6.762 -7.626 1.00 93.75 110 ASN A O 1
ATOM 896 N N . CYS A 1 111 ? 10.236 6.672 -8.614 1.00 93.44 111 CYS A N 1
ATOM 897 C CA . CYS A 1 111 ? 10.320 7.962 -9.280 1.00 93.44 111 CYS A CA 1
ATOM 898 C C . CYS A 1 111 ? 9.878 9.088 -8.343 1.00 93.44 111 CYS A C 1
ATOM 900 O O . CYS A 1 111 ? 9.042 8.904 -7.457 1.00 93.44 111 CYS A O 1
ATOM 902 N N . ASP A 1 112 ? 10.426 10.278 -8.557 1.00 90.88 112 ASP A N 1
ATOM 903 C CA . ASP A 1 112 ? 9.939 11.490 -7.917 1.00 90.88 112 ASP A CA 1
ATOM 904 C C . ASP A 1 112 ? 8.659 11.999 -8.599 1.00 90.88 112 ASP A C 1
ATOM 906 O O . ASP A 1 112 ? 8.359 11.689 -9.755 1.00 90.88 112 ASP A O 1
ATOM 910 N N . GLU A 1 113 ? 7.900 12.820 -7.877 1.00 87.00 113 GLU A N 1
ATOM 911 C CA . GLU A 1 113 ? 6.616 13.344 -8.350 1.00 87.00 113 GLU A CA 1
ATOM 912 C C . GLU A 1 113 ? 6.760 14.160 -9.645 1.00 87.00 113 GLU A C 1
ATOM 914 O O . GLU A 1 113 ? 5.883 14.116 -10.507 1.00 87.00 113 GLU A O 1
ATOM 919 N N . SER A 1 114 ? 7.890 14.856 -9.830 1.00 89.00 114 SER A N 1
ATOM 920 C CA . SER A 1 114 ? 8.135 15.655 -11.034 1.00 89.00 114 SER A CA 1
ATOM 921 C C . SER A 1 114 ? 8.231 14.785 -12.291 1.00 89.00 114 SER A C 1
ATOM 923 O O . SER A 1 114 ? 7.574 15.091 -13.289 1.00 89.00 114 SER A O 1
ATOM 925 N N . THR A 1 115 ? 8.946 13.657 -12.215 1.00 90.19 115 THR A N 1
ATOM 926 C CA . THR A 1 115 ? 9.039 12.678 -13.304 1.00 90.19 115 THR A CA 1
ATOM 927 C C . THR A 1 115 ? 7.667 12.094 -13.627 1.00 90.19 115 THR A C 1
ATOM 929 O O . THR A 1 115 ? 7.267 12.055 -14.789 1.00 90.19 115 THR A O 1
ATOM 932 N N . MET A 1 116 ? 6.898 11.701 -12.608 1.00 90.56 116 MET A N 1
ATOM 933 C CA . MET A 1 116 ? 5.561 11.131 -12.822 1.00 90.56 116 MET A CA 1
ATOM 934 C C . MET A 1 116 ? 4.601 12.137 -13.473 1.00 90.56 116 MET A C 1
ATOM 936 O O . MET A 1 116 ? 3.871 11.789 -14.403 1.00 90.56 116 MET A O 1
ATOM 940 N N . ASN A 1 117 ? 4.667 13.407 -13.065 1.00 88.06 117 ASN A N 1
ATOM 941 C CA . ASN A 1 117 ? 3.868 14.482 -13.651 1.00 88.06 117 ASN A CA 1
ATOM 942 C C . ASN A 1 117 ? 4.237 14.761 -15.116 1.00 88.06 117 ASN A C 1
ATOM 944 O O . ASN A 1 117 ? 3.339 14.956 -15.935 1.00 88.06 117 ASN A O 1
ATOM 948 N N . GLN A 1 118 ? 5.528 14.743 -15.466 1.00 88.31 118 GLN A N 1
ATOM 949 C CA . GLN A 1 118 ? 5.989 14.900 -16.854 1.00 88.31 118 GLN A CA 1
ATOM 950 C C . GLN A 1 118 ? 5.496 13.771 -17.766 1.00 88.31 118 GLN A C 1
ATOM 952 O O . GLN A 1 118 ? 5.198 14.004 -18.935 1.00 88.31 118 GLN A O 1
ATOM 957 N N . LEU A 1 119 ? 5.367 12.560 -17.221 1.00 87.38 119 LEU A N 1
ATOM 958 C CA . LEU A 1 119 ? 4.836 11.390 -17.922 1.00 87.38 119 LEU A CA 1
ATOM 959 C C . LEU A 1 119 ? 3.300 11.386 -18.021 1.00 87.38 119 LEU A C 1
ATOM 961 O O . LEU A 1 119 ? 2.728 10.482 -18.628 1.00 87.38 119 LEU A O 1
ATOM 965 N N . GLY A 1 120 ? 2.622 12.384 -17.440 1.00 87.06 120 GLY A N 1
ATOM 966 C CA . GLY A 1 120 ? 1.160 12.465 -17.402 1.00 87.06 120 GLY A CA 1
ATOM 967 C C . GLY A 1 120 ? 0.513 11.451 -16.454 1.00 87.06 120 GLY A C 1
ATOM 968 O O . GLY A 1 120 ? -0.695 11.229 -16.519 1.00 87.06 120 GLY A O 1
ATOM 969 N N . TRP A 1 121 ? 1.294 10.827 -15.572 1.00 86.56 121 TRP A N 1
ATOM 970 C CA . TRP A 1 121 ? 0.826 9.842 -14.601 1.00 86.56 121 TRP A CA 1
ATOM 971 C C . TRP A 1 121 ? 0.542 10.534 -13.270 1.00 86.56 121 TRP A C 1
ATOM 973 O O . TRP A 1 121 ? 1.362 10.538 -12.354 1.00 86.56 121 TRP A O 1
ATOM 983 N N . GLN A 1 122 ? -0.630 11.164 -13.189 1.00 80.56 122 GLN A N 1
ATOM 984 C CA . GLN A 1 122 ? -1.053 11.950 -12.033 1.00 80.56 122 GLN A CA 1
ATOM 985 C C . GLN A 1 122 ? -2.014 11.160 -11.154 1.00 80.56 122 GLN A C 1
ATOM 987 O O . GLN A 1 122 ? -3.066 10.728 -11.617 1.00 80.56 122 GLN A O 1
ATOM 992 N N . GLY A 1 123 ? -1.674 11.050 -9.870 1.00 77.75 123 GLY A N 1
ATOM 993 C CA . GLY A 1 123 ? -2.521 10.412 -8.870 1.00 77.75 123 GLY A CA 1
ATOM 994 C C . GLY A 1 123 ? -2.589 8.894 -9.031 1.00 77.75 123 GLY A C 1
ATOM 995 O O . GLY A 1 123 ? -2.925 8.354 -10.081 1.00 77.75 123 GLY A O 1
ATOM 996 N N . LEU A 1 124 ? -2.291 8.178 -7.951 1.00 88.62 124 LEU A N 1
ATOM 997 C CA . LEU A 1 124 ? -2.471 6.736 -7.911 1.00 88.62 124 LEU A CA 1
ATOM 998 C C . LEU A 1 124 ? -3.833 6.428 -7.282 1.00 88.62 124 LEU A C 1
ATOM 1000 O O . LEU A 1 124 ? -3.979 6.564 -6.069 1.00 88.62 124 LEU A O 1
ATOM 1004 N N . ASP A 1 125 ? -4.816 6.008 -8.086 1.00 91.12 125 ASP A N 1
ATOM 1005 C CA . ASP A 1 125 ? -6.080 5.453 -7.582 1.00 91.12 125 ASP A CA 1
ATOM 1006 C C . ASP A 1 125 ? -6.023 3.917 -7.588 1.00 91.12 125 ASP A C 1
ATOM 1008 O O . ASP A 1 125 ? -6.145 3.292 -8.647 1.00 91.12 125 ASP A O 1
ATOM 1012 N N . PRO A 1 126 ? -5.878 3.268 -6.418 1.00 92.25 126 PRO A N 1
ATOM 1013 C CA . PRO A 1 126 ? -5.783 1.816 -6.345 1.00 92.25 126 PRO A CA 1
ATOM 1014 C C . PRO A 1 126 ? -7.025 1.081 -6.859 1.00 92.25 126 PRO A C 1
ATOM 1016 O O . PRO A 1 126 ? -6.926 -0.100 -7.171 1.00 92.25 126 PRO A O 1
ATOM 1019 N N . LEU A 1 127 ? -8.187 1.743 -6.944 1.00 89.81 127 LEU A N 1
ATOM 1020 C CA . LEU A 1 127 ? -9.435 1.117 -7.396 1.00 89.81 127 LEU A CA 1
ATOM 1021 C C . LEU A 1 127 ? -9.493 0.902 -8.911 1.00 89.81 127 LEU A C 1
ATOM 1023 O O . LEU A 1 127 ? -10.305 0.101 -9.370 1.00 89.81 127 LEU A O 1
ATOM 1027 N N . GLN A 1 128 ? -8.639 1.584 -9.676 1.00 91.81 128 GLN A N 1
ATOM 1028 C CA . GLN A 1 128 ? -8.580 1.438 -11.132 1.00 91.81 128 GLN A CA 1
ATOM 1029 C C . GLN A 1 128 ? -7.832 0.171 -11.567 1.00 91.81 128 GLN A C 1
ATOM 1031 O O . GLN A 1 128 ? -7.964 -0.255 -12.711 1.00 91.81 128 GLN A O 1
ATOM 1036 N N . TYR A 1 129 ? -7.080 -0.454 -10.656 1.00 92.25 129 TYR A N 1
ATOM 1037 C CA . TYR A 1 129 ? -6.311 -1.660 -10.945 1.00 92.25 129 TYR A CA 1
ATOM 1038 C C . TYR A 1 129 ? -7.146 -2.939 -10.773 1.00 92.25 129 TYR A C 1
ATOM 1040 O O . TYR A 1 129 ? -8.055 -2.987 -9.931 1.00 92.25 129 TYR A O 1
ATOM 1048 N N . PRO A 1 130 ? -6.806 -4.020 -11.501 1.00 92.12 130 PRO A N 1
ATOM 1049 C CA . PRO A 1 130 ? -7.376 -5.344 -11.278 1.00 92.12 130 PRO A CA 1
ATOM 1050 C C . PRO A 1 130 ? -7.212 -5.813 -9.828 1.00 92.12 130 PRO A C 1
ATOM 1052 O O . PRO A 1 130 ? -6.173 -5.577 -9.213 1.00 92.12 130 PRO A O 1
ATOM 1055 N N . SER A 1 131 ? -8.212 -6.539 -9.313 1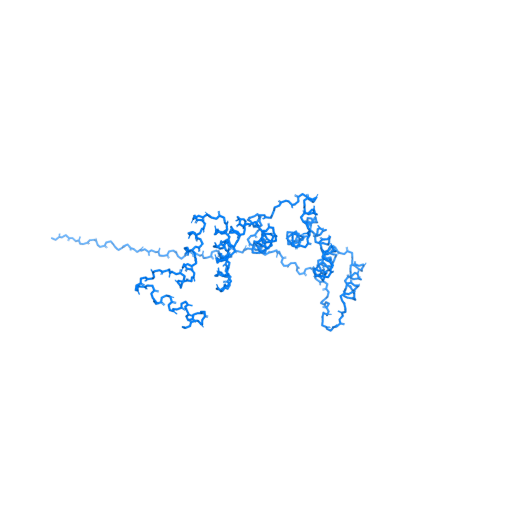.00 91.69 131 SER A N 1
ATOM 1056 C CA . SER A 1 131 ? -8.283 -7.077 -7.936 1.00 91.69 131 SER A CA 1
ATOM 1057 C C . SER A 1 131 ? -6.947 -7.620 -7.402 1.00 91.69 131 SER A C 1
ATOM 1059 O O . SER A 1 131 ? -6.518 -7.251 -6.310 1.00 91.69 131 SER A O 1
ATOM 1061 N N . TRP A 1 132 ? -6.238 -8.420 -8.202 1.00 92.19 132 TRP A N 1
ATOM 1062 C CA . TRP A 1 132 ? -4.970 -9.039 -7.813 1.00 92.19 132 TRP A CA 1
ATOM 1063 C C . TRP A 1 132 ? -3.796 -8.047 -7.650 1.00 92.19 132 TRP A C 1
ATOM 1065 O O . TRP A 1 132 ? -2.873 -8.326 -6.887 1.00 92.19 132 TRP A O 1
ATOM 1075 N N . ILE A 1 133 ? -3.828 -6.882 -8.312 1.00 94.69 133 ILE A N 1
ATOM 1076 C CA . ILE A 1 133 ? -2.826 -5.804 -8.188 1.00 94.69 133 ILE A CA 1
ATOM 1077 C C . ILE A 1 133 ? -3.191 -4.816 -7.073 1.00 94.69 133 ILE A C 1
ATOM 1079 O O . ILE A 1 133 ? -2.301 -4.209 -6.471 1.00 94.69 133 ILE A O 1
ATOM 1083 N N . GLN A 1 134 ? -4.481 -4.652 -6.758 1.00 94.31 134 GLN A N 1
ATOM 1084 C CA . GLN A 1 134 ? -4.951 -3.623 -5.820 1.00 94.31 134 GLN A CA 1
ATOM 1085 C C . GLN A 1 134 ? -4.216 -3.587 -4.472 1.00 94.31 134 GLN A C 1
ATOM 1087 O O . GLN A 1 134 ? -3.937 -2.481 -4.009 1.00 94.31 134 GLN A O 1
ATOM 1092 N N . PRO A 1 135 ? -3.855 -4.715 -3.819 1.00 94.50 135 PRO A N 1
ATOM 1093 C CA . PRO A 1 135 ? -3.086 -4.669 -2.576 1.00 94.50 135 PRO A CA 1
ATOM 1094 C C . PRO A 1 135 ? -1.742 -3.950 -2.728 1.00 94.50 135 PRO A C 1
ATOM 1096 O O . PRO A 1 135 ? -1.357 -3.178 -1.850 1.00 94.50 135 PRO A O 1
ATOM 1099 N N . PHE A 1 136 ? -1.062 -4.165 -3.857 1.00 95.19 136 PHE A N 1
ATOM 1100 C CA . PHE A 1 136 ? 0.211 -3.522 -4.164 1.00 95.19 136 PHE A CA 1
ATOM 1101 C C . PHE A 1 136 ? 0.019 -2.039 -4.513 1.00 95.19 136 PHE A C 1
ATOM 1103 O O . PHE A 1 136 ? 0.742 -1.187 -3.999 1.00 95.19 136 PHE A O 1
ATOM 1110 N N . ALA A 1 137 ? -1.017 -1.703 -5.288 1.00 96.69 137 ALA A N 1
ATOM 1111 C CA . ALA A 1 137 ? -1.367 -0.308 -5.568 1.00 96.69 137 ALA A CA 1
ATOM 1112 C C . ALA A 1 137 ? -1.733 0.471 -4.289 1.00 96.69 137 ALA A C 1
ATOM 1114 O O . ALA A 1 137 ? -1.275 1.595 -4.092 1.00 96.69 137 ALA A O 1
ATOM 1115 N N . LEU A 1 138 ? -2.513 -0.136 -3.386 1.00 96.69 138 LEU A N 1
ATOM 1116 C CA . LEU A 1 138 ? -2.872 0.440 -2.085 1.00 96.69 138 LEU A CA 1
ATOM 1117 C C . LEU A 1 138 ? -1.645 0.697 -1.215 1.00 96.69 138 LEU A C 1
ATOM 1119 O O . LEU A 1 138 ? -1.605 1.690 -0.496 1.00 96.69 138 LEU A O 1
ATOM 1123 N N . GLU A 1 139 ? -0.664 -0.200 -1.252 1.00 96.25 139 GLU A N 1
ATOM 1124 C CA . GLU A 1 139 ? 0.582 -0.035 -0.514 1.00 96.25 139 GLU A CA 1
ATOM 1125 C C . GLU A 1 139 ? 1.384 1.170 -0.997 1.00 96.25 139 GLU A C 1
ATOM 1127 O O . GLU A 1 139 ? 1.750 2.009 -0.176 1.00 96.25 139 GLU A O 1
ATOM 1132 N N . ILE A 1 140 ? 1.587 1.292 -2.308 1.00 95.81 140 ILE A N 1
ATOM 1133 C CA . ILE A 1 140 ? 2.339 2.409 -2.889 1.00 95.81 140 ILE A CA 1
ATOM 1134 C C . ILE A 1 140 ? 1.603 3.730 -2.673 1.00 95.81 140 ILE A C 1
ATOM 1136 O O . ILE A 1 140 ? 2.217 4.716 -2.271 1.00 95.81 140 ILE A O 1
ATOM 1140 N N . ALA A 1 141 ? 0.282 3.747 -2.871 1.00 95.88 141 ALA A N 1
ATOM 1141 C CA . ALA A 1 141 ? -0.529 4.935 -2.629 1.00 95.88 141 ALA A CA 1
ATOM 1142 C C . ALA A 1 141 ? -0.436 5.379 -1.162 1.00 95.88 141 ALA A C 1
ATOM 1144 O O . ALA A 1 141 ? -0.279 6.566 -0.886 1.00 95.88 141 ALA A O 1
ATOM 1145 N N . LEU A 1 142 ? -0.494 4.431 -0.218 1.00 96.56 142 LEU A N 1
ATOM 1146 C CA . LEU A 1 142 ? -0.383 4.726 1.211 1.00 96.56 142 LEU A CA 1
ATOM 1147 C C . LEU A 1 142 ? 1.020 5.230 1.579 1.00 96.56 142 LEU A C 1
ATOM 1149 O O . LEU A 1 142 ? 1.166 6.146 2.384 1.00 96.56 142 LEU A O 1
ATOM 1153 N N . GLU A 1 143 ? 2.074 4.663 0.994 1.00 95.00 143 GLU A N 1
ATOM 1154 C CA . GLU A 1 143 ? 3.433 5.168 1.193 1.00 95.00 143 GLU A CA 1
ATOM 1155 C C . GLU A 1 143 ? 3.597 6.589 0.635 1.00 95.00 143 GLU A C 1
ATOM 1157 O O . GLU A 1 143 ? 4.178 7.451 1.299 1.00 95.00 143 GLU A O 1
ATOM 1162 N N . SER A 1 144 ? 3.031 6.858 -0.541 1.00 92.56 144 SER A N 1
ATOM 1163 C CA . SER A 1 144 ? 3.003 8.191 -1.143 1.00 92.56 144 SER A CA 1
ATOM 1164 C C . SER A 1 144 ? 2.262 9.197 -0.253 1.00 92.56 144 SER A C 1
ATOM 1166 O O . SER A 1 144 ? 2.819 10.251 0.061 1.00 92.56 144 SER A O 1
ATOM 1168 N N . SER A 1 145 ? 1.076 8.856 0.274 1.00 94.81 145 SER A N 1
ATOM 1169 C CA . SER A 1 145 ? 0.341 9.748 1.185 1.00 94.81 145 SER A CA 1
ATOM 1170 C C . SER A 1 145 ? 1.113 10.039 2.472 1.00 94.81 145 SER A C 1
ATOM 1172 O O . SER A 1 145 ? 1.074 11.164 2.969 1.00 94.81 145 SER A O 1
ATOM 1174 N N . ARG A 1 146 ? 1.866 9.060 2.997 1.00 95.44 146 ARG A N 1
ATOM 1175 C CA . ARG A 1 146 ? 2.747 9.256 4.163 1.00 95.44 146 ARG A CA 1
ATOM 1176 C C . ARG A 1 146 ? 3.890 10.217 3.855 1.00 95.44 146 ARG A C 1
ATOM 1178 O O . ARG A 1 146 ? 4.134 11.127 4.645 1.00 95.44 146 ARG A O 1
ATOM 1185 N N . LYS A 1 147 ? 4.571 10.038 2.716 1.00 92.12 147 LYS A N 1
ATOM 1186 C CA . LYS A 1 147 ? 5.663 10.923 2.266 1.00 92.12 147 LYS A CA 1
ATOM 1187 C C . LYS A 1 147 ? 5.172 12.362 2.095 1.00 92.12 147 LYS A C 1
ATOM 1189 O O . LYS A 1 147 ? 5.814 13.287 2.588 1.00 92.12 147 LYS A O 1
ATOM 1194 N N . ASN A 1 148 ? 3.989 12.523 1.507 1.00 91.44 148 ASN A N 1
ATOM 1195 C CA . ASN A 1 148 ? 3.377 13.825 1.242 1.00 91.44 148 ASN A CA 1
ATOM 1196 C C . ASN A 1 148 ? 2.635 14.415 2.452 1.00 91.44 148 ASN A C 1
ATOM 1198 O O . ASN A 1 148 ? 2.142 15.537 2.381 1.00 91.44 148 ASN A O 1
ATOM 1202 N N . LYS A 1 149 ? 2.566 13.681 3.573 1.00 95.44 149 LYS A N 1
ATOM 1203 C CA . LYS A 1 149 ? 1.826 14.058 4.789 1.00 95.44 149 LYS A CA 1
ATOM 1204 C C . LYS A 1 149 ? 0.351 14.398 4.520 1.00 95.44 149 LYS A C 1
ATOM 1206 O O . LYS A 1 149 ? -0.246 15.190 5.249 1.00 95.44 149 LYS A O 1
ATOM 1211 N N . ASP A 1 150 ? -0.250 13.779 3.506 1.00 96.31 150 ASP A N 1
ATOM 1212 C CA . ASP A 1 150 ? -1.668 13.950 3.194 1.00 96.31 150 ASP A CA 1
ATOM 1213 C C . ASP A 1 150 ? -2.503 13.105 4.161 1.00 96.31 150 ASP A C 1
ATOM 1215 O O . ASP A 1 150 ? -2.715 11.907 3.962 1.00 96.31 150 ASP A O 1
ATOM 1219 N N . ALA A 1 151 ? -2.970 13.732 5.242 1.00 97.81 151 ALA A N 1
ATOM 1220 C CA . ALA A 1 151 ? -3.766 13.059 6.262 1.00 97.81 151 ALA A CA 1
ATOM 1221 C C . ALA A 1 151 ? -5.111 12.537 5.722 1.00 97.81 151 ALA A C 1
ATOM 1223 O O . ALA A 1 151 ? -5.597 11.507 6.197 1.00 97.81 151 ALA A O 1
ATOM 1224 N N . THR A 1 152 ? -5.703 13.197 4.723 1.00 97.81 152 THR A N 1
ATOM 1225 C CA . THR A 1 152 ? -6.980 12.768 4.132 1.00 97.81 152 THR A CA 1
ATOM 1226 C C . THR A 1 152 ? -6.781 11.474 3.356 1.00 97.81 152 THR A C 1
ATOM 1228 O O . THR A 1 152 ? -7.437 10.471 3.657 1.00 97.81 152 THR A O 1
ATOM 1231 N N . ALA A 1 153 ? -5.815 11.460 2.433 1.00 96.62 153 ALA A N 1
ATOM 1232 C CA . ALA A 1 153 ? -5.475 10.263 1.674 1.00 96.62 153 ALA A CA 1
ATOM 1233 C C . ALA A 1 153 ? -4.991 9.134 2.593 1.00 96.62 153 ALA A C 1
ATOM 1235 O O . ALA A 1 153 ? -5.428 7.992 2.442 1.00 96.62 153 ALA A O 1
ATOM 1236 N N . ASN A 1 154 ? -4.165 9.449 3.597 1.00 97.94 154 ASN A N 1
ATOM 1237 C CA . ASN A 1 154 ? -3.655 8.454 4.538 1.00 97.94 154 ASN A CA 1
ATOM 1238 C C . ASN A 1 154 ? -4.785 7.758 5.306 1.00 97.94 154 ASN A C 1
ATOM 1240 O O . ASN A 1 154 ? -4.779 6.534 5.429 1.00 97.94 154 ASN A O 1
ATOM 1244 N N . PHE A 1 155 ? -5.795 8.511 5.765 1.00 98.50 155 PHE A N 1
ATOM 1245 C CA . PHE A 1 155 ? -6.986 7.927 6.382 1.00 98.50 155 PHE A CA 1
ATOM 1246 C C . PHE A 1 155 ? -7.687 6.950 5.436 1.00 98.50 155 PHE A C 1
ATOM 1248 O O . PHE A 1 155 ? -7.934 5.798 5.803 1.00 98.50 155 PHE A O 1
ATOM 1255 N N . ASP A 1 156 ? -8.020 7.408 4.227 1.00 97.94 156 ASP A N 1
ATOM 1256 C CA . ASP A 1 156 ? -8.840 6.638 3.292 1.00 97.94 156 ASP A CA 1
ATOM 1257 C C . ASP A 1 156 ? -8.112 5.367 2.835 1.00 97.94 156 ASP A C 1
ATOM 1259 O O . ASP A 1 156 ? -8.694 4.276 2.817 1.00 97.94 156 ASP A O 1
ATOM 1263 N N . LEU A 1 157 ? -6.818 5.479 2.541 1.00 98.06 157 LEU A N 1
ATOM 1264 C CA . LEU A 1 157 ? -5.972 4.373 2.107 1.00 98.06 157 LEU A CA 1
ATOM 1265 C C . LEU A 1 157 ? -5.695 3.380 3.239 1.00 98.06 157 LEU A C 1
ATOM 1267 O O . LEU A 1 157 ? -5.829 2.174 3.022 1.00 98.06 157 LEU A O 1
ATOM 1271 N N . ALA A 1 158 ? -5.403 3.836 4.460 1.00 98.38 158 ALA A N 1
ATOM 1272 C CA . ALA A 1 158 ? -5.197 2.943 5.601 1.00 98.38 158 ALA A CA 1
ATOM 1273 C C . ALA A 1 158 ? -6.496 2.210 5.991 1.00 9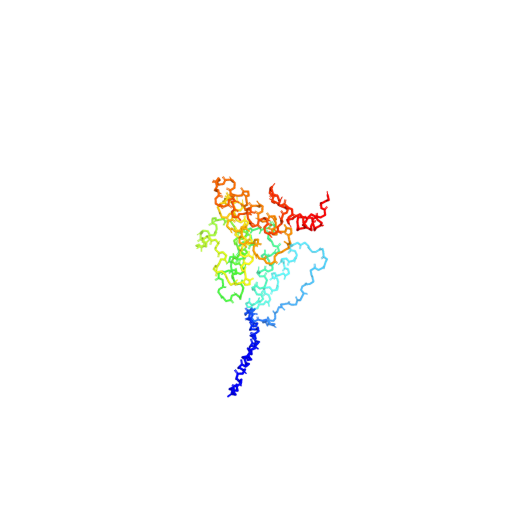8.38 158 ALA A C 1
ATOM 1275 O O . ALA A 1 158 ? -6.491 0.999 6.250 1.00 98.38 158 ALA A O 1
ATOM 1276 N N . MET A 1 159 ? -7.646 2.894 5.940 1.00 98.38 159 MET A N 1
ATOM 1277 C CA . MET A 1 159 ? -8.957 2.268 6.140 1.00 98.38 159 MET A CA 1
ATOM 1278 C C . MET A 1 159 ? -9.273 1.229 5.064 1.00 98.38 159 MET A C 1
ATOM 1280 O O . MET A 1 159 ? -9.807 0.168 5.396 1.00 98.38 159 MET A O 1
ATOM 1284 N N . LYS A 1 160 ? -8.934 1.492 3.796 1.00 97.25 160 LYS A N 1
ATOM 1285 C CA . LYS A 1 160 ? -9.061 0.513 2.705 1.00 97.25 160 LYS A CA 1
ATOM 1286 C C . LYS A 1 160 ? -8.117 -0.677 2.914 1.00 97.25 160 LYS A C 1
ATOM 1288 O O . LYS A 1 160 ? -8.598 -1.807 2.984 1.00 97.25 160 LYS A O 1
ATOM 1293 N N . LYS A 1 161 ? -6.812 -0.447 3.111 1.00 97.44 161 LYS A N 1
ATOM 1294 C CA . LYS A 1 161 ? -5.797 -1.506 3.289 1.00 97.44 161 LYS A CA 1
ATOM 1295 C C . LYS A 1 161 ? -6.115 -2.396 4.492 1.00 97.44 161 LYS A C 1
ATOM 1297 O O . LYS A 1 161 ? -6.070 -3.617 4.382 1.00 97.44 161 LYS A O 1
ATOM 1302 N N . SER A 1 162 ? -6.566 -1.826 5.612 1.00 97.69 162 SER A N 1
ATOM 1303 C CA . SER A 1 162 ? -6.928 -2.609 6.803 1.00 97.69 162 SER A CA 1
ATOM 1304 C C . SER A 1 162 ? -8.085 -3.597 6.578 1.00 97.69 162 SER A C 1
ATOM 1306 O O . SER A 1 162 ? -8.249 -4.521 7.380 1.00 97.69 162 SER A O 1
ATOM 1308 N N . LYS A 1 163 ? -8.924 -3.409 5.543 1.00 96.62 163 LYS A N 1
ATOM 1309 C CA . LYS A 1 163 ? -10.044 -4.307 5.186 1.00 96.62 163 LYS A CA 1
ATOM 1310 C C . LYS A 1 163 ? -9.604 -5.546 4.408 1.00 96.62 163 LYS A C 1
ATOM 1312 O O . LYS A 1 163 ? -10.383 -6.493 4.347 1.00 96.62 163 LYS A O 1
ATOM 1317 N N . LEU A 1 164 ? -8.381 -5.565 3.882 1.00 95.19 164 LEU A N 1
ATOM 1318 C CA . LEU A 1 164 ? -7.818 -6.718 3.185 1.00 95.19 164 LEU A CA 1
ATOM 1319 C C . LEU A 1 164 ? -7.562 -7.893 4.144 1.00 95.19 164 LEU A C 1
ATOM 1321 O O . LEU A 1 164 ? -7.619 -7.758 5.370 1.00 95.19 164 LEU A O 1
ATOM 1325 N N . SER A 1 165 ? -7.267 -9.073 3.599 1.00 95.31 165 SER A N 1
ATOM 1326 C CA . SER A 1 165 ? -6.926 -10.264 4.388 1.00 95.31 165 SER A CA 1
ATOM 1327 C C . SER A 1 165 ? -5.485 -10.211 4.922 1.00 95.31 165 SER A C 1
ATOM 1329 O O . SER A 1 165 ? -4.631 -10.988 4.515 1.00 95.31 165 SER A O 1
ATOM 1331 N N . 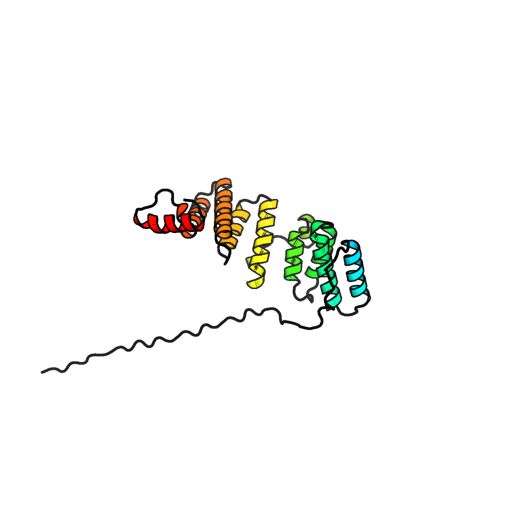LEU A 1 166 ? -5.222 -9.272 5.834 1.00 95.88 166 LEU A N 1
ATOM 1332 C CA . LEU A 1 166 ? -3.914 -9.052 6.465 1.00 95.88 166 LEU A CA 1
ATOM 1333 C C . LEU A 1 166 ? -3.785 -9.727 7.833 1.00 95.88 166 LEU A C 1
ATOM 1335 O O . LEU A 1 166 ? -4.782 -10.103 8.467 1.00 95.88 166 LEU A O 1
ATOM 1339 N N . ALA A 1 167 ? -2.544 -9.799 8.319 1.00 97.12 167 ALA A N 1
ATOM 1340 C CA . ALA A 1 167 ? -2.257 -10.205 9.683 1.00 97.12 167 ALA A CA 1
ATOM 1341 C C . ALA A 1 167 ? -2.986 -9.294 10.680 1.00 97.12 167 ALA A C 1
ATOM 1343 O O . ALA A 1 167 ? -3.155 -8.092 10.477 1.00 97.12 167 ALA A O 1
ATOM 1344 N N . TYR A 1 168 ? -3.413 -9.873 11.797 1.00 96.69 168 TYR A N 1
ATOM 1345 C CA . TYR A 1 168 ? -4.192 -9.158 12.803 1.00 96.69 168 TYR A CA 1
ATOM 1346 C C . TYR A 1 168 ? -3.519 -7.872 13.298 1.00 96.69 168 TYR A C 1
ATOM 1348 O O . TYR A 1 168 ? -4.156 -6.821 13.339 1.00 96.69 168 TYR A O 1
ATOM 1356 N N . MET A 1 169 ? -2.228 -7.953 13.632 1.00 97.38 169 MET A N 1
ATOM 1357 C CA . MET A 1 169 ? -1.471 -6.803 14.128 1.00 97.38 169 MET A CA 1
ATOM 1358 C C . MET A 1 169 ? -1.391 -5.688 13.085 1.00 97.38 169 MET A C 1
ATOM 1360 O O . MET A 1 169 ? -1.512 -4.518 13.433 1.00 97.38 169 MET A O 1
ATOM 1364 N N . GLU A 1 170 ? -1.271 -6.048 11.809 1.00 97.56 170 GLU A N 1
ATOM 1365 C CA . GLU A 1 170 ? -1.225 -5.097 10.703 1.00 97.56 170 GLU A CA 1
ATOM 1366 C C . GLU A 1 170 ? -2.573 -4.390 10.507 1.00 97.56 170 GLU A C 1
ATOM 1368 O O . GLU A 1 170 ? -2.618 -3.167 10.384 1.00 97.56 170 GLU A O 1
ATOM 1373 N N . LYS A 1 171 ? -3.695 -5.124 10.579 1.00 98.06 171 LYS A N 1
ATOM 1374 C CA . LYS A 1 171 ? -5.044 -4.525 10.527 1.00 98.06 171 LYS A CA 1
ATOM 1375 C C . LYS A 1 171 ? -5.252 -3.497 11.632 1.00 98.06 171 LYS A C 1
ATOM 1377 O O . LYS A 1 171 ? -5.817 -2.429 11.384 1.00 98.06 171 LYS A O 1
ATOM 1382 N N . VAL A 1 172 ? -4.820 -3.835 12.847 1.00 98.38 172 VAL A N 1
ATOM 1383 C CA . VAL A 1 172 ? -4.922 -2.940 14.000 1.00 98.38 172 VAL A CA 1
ATOM 1384 C C . VAL A 1 172 ? -4.050 -1.707 13.794 1.00 98.38 172 VAL A C 1
ATOM 1386 O O . VAL A 1 172 ? -4.567 -0.601 13.922 1.00 98.38 172 VAL A O 1
ATOM 1389 N N . ALA A 1 173 ? -2.784 -1.881 13.406 1.00 98.31 173 ALA A N 1
ATOM 1390 C CA . ALA A 1 173 ? -1.858 -0.777 13.164 1.00 98.31 173 ALA A CA 1
ATOM 1391 C C . ALA A 1 173 ? -2.384 0.197 12.096 1.00 98.31 173 ALA A C 1
ATOM 1393 O O . ALA A 1 173 ? -2.456 1.395 12.350 1.00 98.31 173 ALA A O 1
ATOM 1394 N N . LEU A 1 174 ? -2.855 -0.311 10.953 1.00 98.62 174 LEU A N 1
ATOM 1395 C CA . LEU A 1 174 ? -3.437 0.513 9.886 1.00 98.62 174 LEU A CA 1
ATOM 1396 C C . LEU A 1 174 ? -4.693 1.266 10.345 1.00 98.62 174 LEU A C 1
ATOM 1398 O O . LEU A 1 174 ? -4.905 2.418 9.981 1.00 98.62 174 LEU A O 1
ATOM 1402 N N . THR A 1 175 ? -5.541 0.640 11.165 1.00 98.69 175 THR A N 1
ATOM 1403 C CA . THR A 1 175 ? -6.748 1.319 11.662 1.00 98.69 175 THR A CA 1
ATOM 1404 C C . THR A 1 175 ? -6.404 2.382 12.717 1.00 98.69 175 THR A C 1
ATOM 1406 O O . THR A 1 175 ? -7.038 3.435 12.760 1.00 98.69 175 THR A O 1
ATOM 1409 N N . GLN A 1 176 ? -5.383 2.148 13.550 1.00 98.62 176 GLN A N 1
ATOM 1410 C CA . GLN A 1 176 ? -4.859 3.166 14.468 1.00 98.62 176 GLN A CA 1
ATOM 1411 C C . GLN A 1 176 ? -4.242 4.338 13.705 1.00 98.62 176 GLN A C 1
ATOM 1413 O O . GLN A 1 176 ? -4.513 5.485 14.043 1.00 98.62 176 GLN A O 1
ATOM 1418 N N . GLU A 1 177 ? -3.469 4.056 12.660 1.00 98.50 177 GLU A N 1
ATOM 1419 C CA . GLU A 1 177 ? -2.904 5.070 11.774 1.00 98.50 177 GLU A CA 1
ATOM 1420 C C . GLU A 1 177 ? -4.000 5.929 11.135 1.00 98.50 177 GLU A C 1
ATOM 1422 O O . GLU A 1 177 ? -3.931 7.155 11.207 1.00 98.50 177 GLU A O 1
ATOM 1427 N N . ALA A 1 178 ? -5.063 5.307 10.612 1.00 98.62 178 ALA A N 1
ATOM 1428 C CA . ALA A 1 178 ? -6.224 6.037 10.116 1.00 98.62 178 ALA A CA 1
ATOM 1429 C C . ALA A 1 178 ? -6.833 6.933 11.206 1.00 98.62 178 ALA A C 1
ATOM 1431 O O . ALA A 1 178 ? -7.062 8.117 10.974 1.00 98.62 178 ALA A O 1
ATOM 1432 N N . LYS A 1 179 ? -7.044 6.417 12.425 1.00 98.50 179 LYS A N 1
ATOM 1433 C CA . LYS A 1 179 ? -7.554 7.230 13.541 1.00 98.50 179 LYS A CA 1
ATOM 1434 C C . LYS A 1 179 ? -6.649 8.434 13.832 1.00 98.50 179 LYS A C 1
ATOM 1436 O O . LYS A 1 179 ? -7.165 9.526 14.045 1.00 98.50 179 LYS A O 1
ATOM 1441 N N . THR A 1 180 ? -5.328 8.259 13.811 1.00 98.50 180 THR A N 1
ATOM 1442 C CA . THR A 1 180 ? -4.363 9.356 13.983 1.00 98.50 180 THR A CA 1
ATOM 1443 C C . THR A 1 180 ? -4.514 10.405 12.887 1.00 98.50 180 THR A C 1
ATOM 1445 O O . THR A 1 180 ? -4.609 11.589 13.195 1.00 98.50 180 THR A O 1
ATOM 1448 N N . SER A 1 181 ? -4.621 9.996 11.622 1.00 98.50 181 SER A N 1
ATOM 1449 C CA . SER A 1 181 ? -4.882 10.926 10.519 1.00 98.50 181 SER A CA 1
ATOM 1450 C C . SER A 1 181 ? -6.212 11.670 10.680 1.00 98.50 181 SER A C 1
ATOM 1452 O O . SER A 1 181 ? -6.264 12.875 10.462 1.00 98.50 181 SER A O 1
ATOM 1454 N N . ALA A 1 182 ? -7.270 10.997 11.139 1.00 98.44 182 ALA A N 1
ATOM 1455 C CA . ALA A 1 182 ? -8.558 11.636 11.415 1.00 98.44 182 ALA A CA 1
ATOM 1456 C C . ALA A 1 182 ? -8.484 12.677 12.546 1.00 98.44 182 ALA A C 1
ATOM 1458 O O . ALA A 1 182 ? -9.117 13.727 12.457 1.00 98.44 182 ALA A O 1
ATOM 1459 N N . LEU A 1 183 ? -7.695 12.398 13.591 1.00 98.38 183 LEU A N 1
ATOM 1460 C CA . LEU A 1 183 ? -7.436 13.341 14.681 1.00 98.38 183 LEU A CA 1
ATOM 1461 C C . LEU A 1 183 ? -6.690 14.583 14.183 1.00 98.38 183 LEU A C 1
ATOM 1463 O O . LEU A 1 183 ? -7.070 15.689 14.545 1.00 98.38 183 LEU A O 1
ATOM 1467 N N . LEU A 1 184 ? -5.686 14.417 13.314 1.00 98.00 184 LEU A N 1
ATOM 1468 C CA . LEU A 1 184 ? -4.964 15.543 12.704 1.00 98.00 184 LEU A CA 1
ATOM 1469 C C . LEU A 1 184 ? -5.883 16.445 11.867 1.00 98.00 184 LEU A C 1
ATOM 1471 O O . LEU A 1 184 ? -5.690 17.656 11.833 1.00 98.0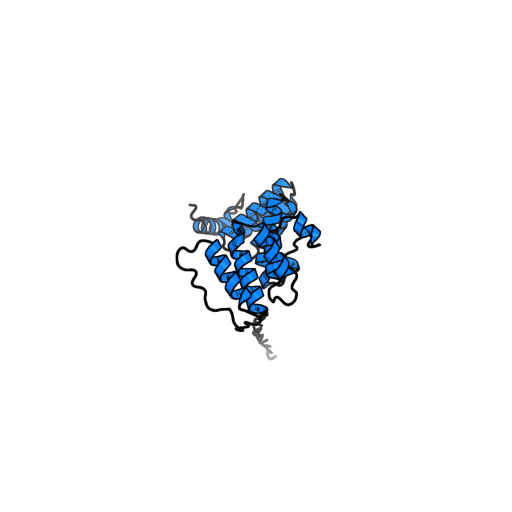0 184 LEU A O 1
ATOM 1475 N N . LEU A 1 185 ? -6.892 15.860 11.220 1.00 98.00 185 LEU A N 1
ATOM 1476 C CA . LEU A 1 185 ? -7.901 16.585 10.445 1.00 98.00 185 LEU A CA 1
ATOM 1477 C C . LEU A 1 185 ? -8.998 17.225 11.312 1.00 98.00 185 LEU A C 1
ATOM 1479 O O . LEU A 1 185 ? -9.808 17.982 10.788 1.00 98.00 185 LEU A O 1
ATOM 1483 N N . ASN A 1 186 ? -9.059 16.912 12.613 1.00 98.25 186 ASN A N 1
ATOM 1484 C CA . ASN A 1 186 ? -10.183 17.239 13.500 1.00 98.25 186 ASN A CA 1
ATOM 1485 C C . ASN A 1 186 ? -11.554 16.778 12.951 1.00 98.25 186 ASN A C 1
ATOM 1487 O O . ASN A 1 186 ? -12.585 17.394 13.220 1.00 98.25 186 ASN A O 1
ATOM 1491 N N . ASP A 1 187 ? -11.586 15.677 12.190 1.00 98.44 187 ASP A N 1
ATOM 1492 C CA . ASP A 1 187 ? -12.809 15.153 11.572 1.00 98.44 187 ASP A CA 1
ATOM 1493 C C . ASP A 1 187 ? -13.473 14.112 12.487 1.00 98.44 187 ASP A C 1
ATOM 1495 O O . ASP A 1 187 ? -13.090 12.937 12.531 1.00 98.44 187 ASP A O 1
ATOM 1499 N N . ALA A 1 188 ? -14.506 14.545 13.216 1.00 98.38 188 ALA A N 1
ATOM 1500 C CA . ALA A 1 188 ? -15.250 13.706 14.155 1.00 98.38 188 ALA A CA 1
ATOM 1501 C C . ALA A 1 188 ? -15.859 12.448 13.507 1.00 98.38 188 ALA A C 1
ATOM 1503 O O . ALA A 1 188 ? -15.894 11.386 14.138 1.00 98.38 188 ALA A O 1
ATOM 1504 N N . ASN A 1 189 ? -16.296 12.531 12.246 1.00 98.44 189 ASN A N 1
ATOM 1505 C CA . ASN A 1 189 ? -16.889 11.396 11.540 1.00 98.44 189 ASN A CA 1
ATOM 1506 C C . ASN A 1 189 ? -15.826 10.343 11.230 1.00 98.44 189 ASN A C 1
ATOM 1508 O O . ASN A 1 189 ? -16.023 9.157 11.511 1.00 98.44 189 ASN A O 1
ATOM 1512 N N . ARG A 1 190 ? -14.670 10.771 10.712 1.00 98.56 190 ARG A N 1
ATOM 1513 C CA . ARG A 1 190 ? -13.529 9.883 10.442 1.00 98.56 190 ARG A CA 1
ATOM 1514 C C . ARG A 1 190 ? -12.974 9.266 11.727 1.00 98.56 190 ARG A C 1
ATOM 1516 O O . ARG A 1 190 ? -12.693 8.066 11.748 1.00 98.56 190 ARG A O 1
ATOM 1523 N N . ILE A 1 191 ? -12.890 10.038 12.815 1.00 98.62 191 ILE A N 1
ATOM 1524 C CA . ILE A 1 191 ? -12.473 9.535 14.134 1.00 98.62 191 ILE A CA 1
ATOM 1525 C C . ILE A 1 191 ? -13.415 8.418 14.593 1.00 98.62 191 ILE A C 1
ATOM 1527 O O . ILE A 1 191 ? -12.950 7.340 14.975 1.00 98.62 191 ILE A O 1
ATOM 1531 N N . ASN A 1 192 ? -14.730 8.648 14.524 1.00 98.31 192 ASN A N 1
ATOM 1532 C CA . ASN A 1 192 ? -15.731 7.658 14.912 1.00 98.31 192 ASN A CA 1
ATOM 1533 C C . ASN A 1 192 ? -15.647 6.403 14.028 1.00 98.31 192 ASN A C 1
ATOM 1535 O O . ASN A 1 192 ? -15.595 5.288 14.542 1.00 98.31 192 ASN A O 1
ATOM 1539 N N . LEU A 1 193 ? -15.525 6.567 12.707 1.00 98.50 193 LEU A N 1
ATOM 1540 C CA . LEU A 1 193 ? -15.424 5.447 11.769 1.00 98.50 193 LEU A CA 1
ATOM 1541 C C . LEU A 1 193 ? -14.203 4.553 12.051 1.00 98.50 193 LEU A C 1
ATOM 1543 O O . LEU A 1 193 ? -14.323 3.324 12.087 1.00 98.50 193 LEU A O 1
ATOM 1547 N N . ALA A 1 194 ? -13.030 5.150 12.280 1.00 98.56 194 ALA A N 1
ATOM 1548 C CA . ALA A 1 194 ? -11.827 4.401 12.636 1.00 98.56 194 ALA A CA 1
ATOM 1549 C C . ALA A 1 194 ? -11.953 3.748 14.022 1.00 98.56 194 ALA A C 1
ATOM 1551 O O . ALA A 1 194 ? -11.556 2.595 14.194 1.00 98.56 194 ALA A O 1
ATOM 1552 N N . GLN A 1 195 ? -12.560 4.434 14.997 1.00 98.50 195 GLN A N 1
ATOM 1553 C CA . GLN A 1 195 ? -12.796 3.890 16.336 1.00 98.50 195 GLN A CA 1
ATOM 1554 C C . GLN A 1 195 ? -13.745 2.683 16.316 1.00 98.50 195 GLN A C 1
ATOM 1556 O O . GLN A 1 195 ? -13.440 1.661 16.927 1.00 98.50 195 GLN A O 1
ATOM 1561 N N . GLN A 1 196 ? -14.862 2.759 15.590 1.00 98.38 196 GLN A N 1
ATOM 1562 C CA . GLN A 1 196 ? -15.795 1.638 15.429 1.00 98.38 196 GLN A CA 1
ATOM 1563 C C . GLN A 1 196 ? -15.107 0.433 14.795 1.00 98.38 196 GLN A C 1
ATOM 1565 O O . GLN A 1 196 ? -15.271 -0.703 15.244 1.00 98.38 196 GLN A O 1
ATOM 1570 N N . ARG A 1 197 ? -14.291 0.678 13.764 1.00 98.19 197 ARG A N 1
ATOM 1571 C CA . ARG A 1 197 ? -13.498 -0.375 13.138 1.00 98.19 197 ARG A CA 1
ATOM 1572 C C . ARG A 1 197 ? -12.496 -0.984 14.116 1.00 98.19 197 ARG A C 1
ATOM 1574 O O . ARG A 1 197 ? -12.402 -2.208 14.146 1.00 98.19 197 ARG A O 1
ATOM 1581 N N . LEU A 1 198 ? -11.788 -0.167 14.902 1.00 98.06 198 LEU A N 1
ATOM 1582 C CA . LEU A 1 198 ? -10.847 -0.635 15.923 1.00 98.06 198 LEU A CA 1
ATOM 1583 C C . LEU A 1 198 ? -11.531 -1.534 16.943 1.00 98.06 198 LEU A C 1
ATOM 1585 O O . LEU A 1 198 ? -11.032 -2.624 17.176 1.00 98.06 198 LEU A O 1
ATOM 1589 N N . ILE A 1 199 ? -12.675 -1.122 17.489 1.00 98.19 199 ILE A N 1
ATOM 1590 C CA . ILE A 1 199 ? -13.438 -1.935 18.448 1.00 98.19 199 ILE A CA 1
ATOM 1591 C C . ILE A 1 199 ? -13.864 -3.256 17.800 1.00 98.19 199 ILE A C 1
ATOM 1593 O O . ILE A 1 199 ? -13.673 -4.317 18.383 1.00 98.19 199 ILE A O 1
ATOM 1597 N N . LYS A 1 200 ? -14.357 -3.215 16.555 1.00 97.62 200 LYS A N 1
ATOM 1598 C CA . LYS A 1 200 ? -14.776 -4.421 15.828 1.00 97.62 200 LYS A CA 1
ATOM 1599 C C . LYS A 1 200 ? -13.641 -5.429 15.626 1.00 97.62 200 LYS A C 1
ATOM 1601 O O . LYS A 1 200 ? -13.891 -6.629 15.663 1.00 97.62 200 LYS A O 1
ATOM 1606 N N . ILE A 1 201 ? -12.423 -4.969 15.333 1.00 97.75 201 ILE A N 1
ATOM 1607 C CA . ILE A 1 201 ? -11.283 -5.870 15.092 1.00 97.75 201 ILE A CA 1
ATOM 1608 C C . ILE A 1 201 ? -10.506 -6.196 16.368 1.00 97.75 201 ILE A C 1
ATOM 1610 O O . ILE A 1 201 ? -9.894 -7.252 16.425 1.00 97.75 201 ILE A O 1
ATOM 1614 N N . ALA A 1 202 ? -10.509 -5.303 17.353 1.00 98.00 202 ALA A N 1
ATOM 1615 C CA . ALA A 1 202 ? -9.732 -5.360 18.583 1.00 98.00 202 ALA A CA 1
ATOM 1616 C C . ALA A 1 202 ? -10.562 -4.757 19.741 1.00 98.00 202 ALA A C 1
ATOM 1618 O O . ALA A 1 202 ? -10.382 -3.583 20.090 1.00 98.00 202 ALA A O 1
ATOM 1619 N N . PRO A 1 203 ? -11.476 -5.545 20.341 1.00 97.88 203 PRO A N 1
ATOM 1620 C CA . PRO A 1 203 ? -12.426 -5.080 21.357 1.00 97.88 203 PRO A CA 1
ATOM 1621 C C . PRO A 1 203 ? -11.796 -4.349 22.545 1.00 97.88 203 PRO A C 1
ATOM 1623 O O . PRO A 1 203 ? -12.434 -3.481 23.136 1.00 97.88 203 PRO A O 1
ATOM 1626 N N . ARG A 1 204 ? -10.515 -4.603 22.858 1.00 97.00 204 ARG A N 1
ATOM 1627 C CA . ARG A 1 204 ? -9.782 -3.891 23.920 1.00 97.00 204 ARG A CA 1
ATOM 1628 C C . ARG A 1 204 ? -9.771 -2.363 23.781 1.00 97.00 204 ARG A C 1
ATOM 1630 O O . ARG A 1 204 ? -9.458 -1.677 24.745 1.00 97.00 204 ARG A O 1
ATOM 1637 N N . PHE A 1 205 ? -10.046 -1.819 22.592 1.00 97.31 205 PHE A N 1
ATOM 1638 C CA . PHE A 1 205 ? -10.119 -0.370 22.369 1.00 97.31 205 PHE A CA 1
ATOM 1639 C C . PHE A 1 205 ? -11.457 0.259 22.790 1.00 97.31 205 PHE A C 1
ATOM 1641 O O . PHE A 1 205 ? -11.639 1.465 22.604 1.00 97.31 205 PHE A O 1
ATOM 1648 N N . GLN A 1 206 ? -12.398 -0.515 23.329 1.00 97.12 206 GLN A N 1
ATOM 1649 C CA . GLN A 1 206 ? -13.648 -0.001 23.880 1.00 97.12 206 GLN A CA 1
ATOM 1650 C C . GLN A 1 206 ? -13.393 0.716 25.215 1.00 97.12 206 GLN A C 1
ATOM 1652 O O . GLN A 1 206 ? -12.848 0.134 26.145 1.00 97.12 206 GLN A O 1
ATOM 1657 N N . THR A 1 207 ? -13.783 1.991 25.316 1.00 93.81 207 THR A N 1
ATOM 1658 C CA . THR A 1 207 ? -13.506 2.836 26.495 1.00 93.81 207 THR A CA 1
ATOM 1659 C C . THR A 1 207 ? -14.386 2.512 27.699 1.00 93.81 207 THR A C 1
ATOM 1661 O O . THR A 1 207 ? -13.933 2.660 28.825 1.00 93.81 207 THR A O 1
ATOM 1664 N N . ASN A 1 208 ? -15.613 2.038 27.469 1.00 95.75 208 ASN A N 1
ATOM 1665 C CA . ASN A 1 208 ? -16.575 1.665 28.509 1.00 95.75 208 ASN A CA 1
ATOM 1666 C C . ASN A 1 208 ? -17.205 0.303 28.165 1.00 95.75 208 ASN A C 1
ATOM 1668 O O . ASN A 1 208 ? -18.315 0.259 27.624 1.00 95.75 208 ASN A O 1
ATOM 1672 N N . PRO A 1 209 ? -16.481 -0.810 28.377 1.00 96.38 209 PRO A N 1
ATOM 1673 C CA . PRO A 1 209 ? -16.992 -2.132 28.055 1.00 96.38 209 PRO A CA 1
ATOM 1674 C C . PRO A 1 209 ? -18.126 -2.541 28.989 1.00 96.38 209 PRO A C 1
ATOM 1676 O O . PRO A 1 209 ? -18.052 -2.343 30.205 1.00 96.38 209 PRO A O 1
ATOM 1679 N N . LYS A 1 210 ? -19.176 -3.136 28.425 1.00 97.69 210 LYS A N 1
ATOM 1680 C CA . LYS A 1 210 ? -20.227 -3.773 29.214 1.00 97.69 210 LYS A CA 1
ATOM 1681 C C . LYS A 1 210 ? -19.739 -5.139 29.684 1.00 97.69 210 LYS A C 1
ATOM 1683 O O . LYS A 1 210 ? -18.815 -5.714 29.118 1.00 97.69 210 LYS A O 1
ATOM 1688 N N . ARG A 1 211 ? -20.406 -5.699 30.697 1.00 97.62 211 ARG A N 1
ATOM 1689 C CA . ARG A 1 211 ? -20.075 -7.031 31.233 1.00 97.62 211 ARG A CA 1
ATOM 1690 C C . ARG A 1 211 ? -20.080 -8.124 30.154 1.00 97.62 211 ARG A C 1
ATOM 1692 O O . ARG A 1 211 ? -19.290 -9.056 30.241 1.00 97.62 211 ARG A O 1
ATOM 1699 N N . GLU A 1 212 ? -20.952 -7.998 29.155 1.00 97.44 212 GLU A N 1
ATOM 1700 C CA . GLU A 1 212 ? -21.028 -8.901 27.998 1.00 97.44 212 GLU A CA 1
ATOM 1701 C C . GLU A 1 212 ? -19.767 -8.865 27.111 1.00 97.44 212 GLU A C 1
ATOM 1703 O O . GLU A 1 212 ? -19.376 -9.902 26.585 1.00 97.44 212 GLU A O 1
ATOM 1708 N N . ASP A 1 213 ? -19.060 -7.731 27.044 1.00 96.88 213 ASP A N 1
ATOM 1709 C CA . ASP A 1 213 ? -17.868 -7.545 26.202 1.00 96.88 213 ASP A CA 1
ATOM 1710 C C . ASP A 1 213 ? -16.579 -8.091 26.851 1.00 96.88 213 ASP A C 1
ATOM 1712 O O . ASP A 1 213 ? -15.542 -8.221 26.197 1.00 96.88 213 ASP A O 1
ATOM 1716 N N . TYR A 1 214 ? -16.601 -8.395 28.157 1.00 97.31 214 TYR A N 1
ATOM 1717 C CA . TYR A 1 214 ? -15.390 -8.720 28.929 1.00 97.31 214 TYR A CA 1
ATOM 1718 C C . TYR A 1 214 ? -14.665 -9.958 28.406 1.00 97.31 214 TYR A C 1
ATOM 1720 O O . TYR A 1 214 ? -13.436 -10.005 28.420 1.00 97.31 214 TYR A O 1
ATOM 1728 N N . LEU A 1 215 ? -15.416 -10.953 27.935 1.00 97.62 215 LEU A N 1
ATOM 1729 C CA . LEU A 1 215 ? -14.854 -12.189 27.406 1.00 97.62 215 LEU A CA 1
ATOM 1730 C C . LEU A 1 215 ? -14.114 -11.940 26.083 1.00 97.62 215 LEU A C 1
ATOM 1732 O O . LEU A 1 215 ? -12.965 -12.358 25.945 1.00 97.62 215 LEU A O 1
ATOM 1736 N N . ASP A 1 216 ? -14.717 -11.195 25.156 1.00 97.62 216 ASP A N 1
ATOM 1737 C CA . ASP A 1 216 ? -14.092 -10.838 23.876 1.00 97.62 216 ASP A CA 1
ATOM 1738 C C . ASP A 1 216 ? -12.844 -9.974 24.077 1.00 97.62 216 ASP A C 1
ATOM 1740 O O . ASP A 1 216 ? -11.808 -10.193 23.444 1.00 97.62 216 ASP A O 1
ATOM 1744 N N . ILE A 1 217 ? -12.908 -9.034 25.022 1.00 97.62 217 ILE A N 1
ATOM 1745 C CA . ILE A 1 217 ? -11.770 -8.201 25.415 1.00 97.62 217 ILE A CA 1
ATOM 1746 C C . ILE A 1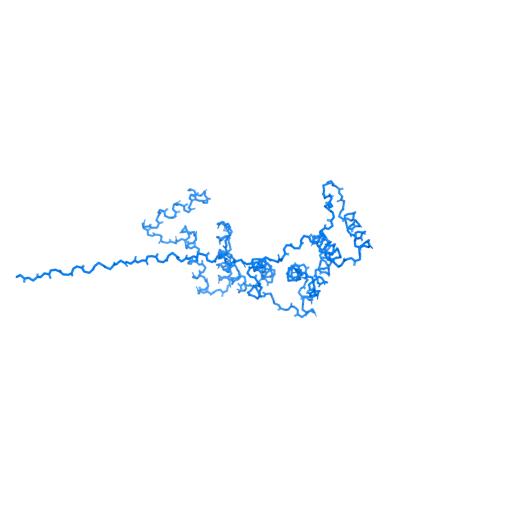 217 ? -10.646 -9.056 26.008 1.00 97.62 217 ILE A C 1
ATOM 1748 O O . ILE A 1 217 ? -9.491 -8.900 25.612 1.00 97.62 217 ILE A O 1
ATOM 1752 N N . ALA A 1 218 ? -10.957 -9.992 26.908 1.00 96.81 218 ALA A N 1
ATOM 1753 C CA . ALA A 1 218 ? -9.967 -10.901 27.480 1.00 96.81 218 ALA A CA 1
ATOM 1754 C C . ALA A 1 218 ? -9.306 -11.786 26.406 1.00 96.81 218 ALA A C 1
ATOM 1756 O O . ALA A 1 218 ? -8.085 -11.973 26.419 1.00 96.81 218 ALA A O 1
ATOM 1757 N N . TYR A 1 219 ? -10.077 -12.292 25.436 1.00 97.25 219 TYR A N 1
ATOM 1758 C CA . TYR A 1 219 ? -9.532 -13.032 24.294 1.00 97.25 219 TYR A CA 1
ATOM 1759 C C . TYR A 1 219 ? -8.600 -12.178 23.436 1.00 97.25 219 TYR A C 1
ATOM 1761 O O . TYR A 1 219 ? -7.544 -12.651 23.005 1.00 97.25 219 TYR A O 1
ATOM 1769 N N . ASP A 1 220 ? -8.963 -10.922 23.205 1.00 97.44 220 ASP A N 1
ATOM 1770 C CA . ASP A 1 220 ? -8.159 -9.979 22.443 1.00 97.44 220 ASP A CA 1
ATOM 1771 C C . ASP A 1 220 ? -6.830 -9.656 23.152 1.00 97.44 220 ASP A C 1
ATOM 1773 O O . ASP A 1 220 ? -5.767 -9.716 22.528 1.00 97.44 220 ASP A O 1
ATOM 1777 N N . TYR A 1 221 ? -6.862 -9.430 24.469 1.00 96.88 221 TYR A N 1
ATOM 1778 C CA . TYR A 1 221 ? -5.674 -9.277 25.320 1.00 96.88 221 TYR A CA 1
ATOM 1779 C C . TYR A 1 221 ? -4.764 -10.511 25.285 1.00 96.88 221 TYR A C 1
ATOM 1781 O O . TYR A 1 221 ? -3.556 -10.394 25.043 1.00 96.88 221 TYR A O 1
ATOM 1789 N N . ARG A 1 222 ? -5.348 -11.713 25.399 1.00 96.62 222 ARG A N 1
ATOM 1790 C CA . ARG A 1 222 ? -4.626 -12.985 25.241 1.00 96.62 222 ARG A CA 1
ATOM 1791 C C . ARG A 1 222 ? -3.959 -13.089 23.869 1.00 96.62 222 ARG A C 1
ATOM 1793 O O . ARG A 1 222 ? -2.802 -13.500 23.786 1.00 96.62 222 ARG A O 1
ATOM 1800 N N . ARG A 1 223 ? -4.654 -12.702 22.794 1.00 95.38 223 ARG A N 1
ATOM 1801 C CA . ARG A 1 223 ? -4.129 -12.739 21.419 1.00 95.38 223 ARG A CA 1
ATOM 1802 C C . ARG A 1 223 ? -2.885 -11.869 21.254 1.00 95.38 223 ARG A C 1
ATOM 1804 O O . ARG A 1 223 ? -1.952 -12.280 20.568 1.00 95.38 223 ARG A O 1
ATOM 1811 N N . VAL A 1 224 ? -2.860 -10.695 21.887 1.00 96.25 224 VAL A N 1
ATOM 1812 C CA . VAL A 1 224 ? -1.712 -9.771 21.844 1.00 96.25 224 VAL A CA 1
ATOM 1813 C C . VAL A 1 224 ? -0.701 -9.985 22.972 1.00 96.25 224 VAL A C 1
ATOM 1815 O O . VAL A 1 224 ? 0.255 -9.219 23.068 1.00 96.25 224 VAL A O 1
ATOM 1818 N N . ARG A 1 225 ? -0.886 -11.023 23.801 1.00 94.50 225 ARG A N 1
ATOM 1819 C CA . ARG A 1 225 ? -0.018 -11.366 24.941 1.00 94.50 225 ARG A CA 1
ATOM 1820 C C . ARG A 1 225 ? 0.185 -10.200 25.920 1.00 94.50 225 ARG A C 1
ATOM 1822 O O . ARG A 1 225 ? 1.280 -10.016 26.444 1.00 94.50 225 ARG A O 1
ATOM 1829 N N . LYS A 1 226 ? -0.862 -9.403 26.144 1.00 88.81 226 LYS A N 1
ATOM 1830 C CA . LYS A 1 226 ? -0.897 -8.370 27.188 1.00 88.81 226 LYS A CA 1
ATOM 1831 C C . LYS A 1 226 ? -1.869 -8.848 28.261 1.00 88.81 226 LYS A C 1
ATOM 1833 O O . LYS A 1 226 ? -3.052 -8.959 27.960 1.00 88.81 226 LYS A O 1
ATOM 1838 N N . PHE A 1 227 ? -1.346 -9.204 29.430 1.00 81.50 227 PHE A N 1
ATOM 1839 C CA . PHE A 1 227 ? -2.111 -9.703 30.575 1.00 81.50 227 PHE A CA 1
ATOM 1840 C C . PHE A 1 227 ? -2.365 -8.586 31.580 1.00 81.50 227 PHE A C 1
ATOM 1842 O O . PHE A 1 227 ? -1.477 -7.707 31.690 1.00 81.50 227 PHE A O 1
#

pLDDT: mean 85.53, std 19.57, range [33.22, 98.69]

Sequence (227 aa):
MRISFLSIFVITFIVSCATSIKEKMPPSQSESLPPNLDFSHDKDLESLDLQLLAIANNSTENNSQWWVTYRRARLWEKDKPKLSCELYVRLAQDKLFPINEVALLRAFANCDESTMNQLGWQGLDPLQYPSWIQPFALEIALESSRKNKDATANFDLAMKKSKLSLAYMEKVALTQEAKTSALLLNDANRINLAQQRLIKIAPRFQTNPKREDYLDIAYDYRRVRKF

Secondary structure (DSSP, 8-state):
------------------------PPP---S-PPP-----S---HHHHHHHHHHHHHH---HHHHHHHHHHHHHHTTTT-HHHHHHHHHHHHH-TTSTTHHHHHHHHHHHS-HHHHHHTT-----GGGS-TTTHHHHHHHHHHHHHHTT-HHHHHHHHHHHTTSS--HHHHHHHHHHHHHHHHHTT-HHHHHHHHHHHHHH-GGG-SS--GGGHHHHHHHHHHTT--

Radius of gyration: 25.77 Å; chains: 1; bounding box: 95×54×61 Å

Foldseek 3Di:
DDDDDDDDDDDDDPPDDPPPPPPPPPPPPPPDPDPPDPPPDDDDLVNVLVVLVVQCVVDPDPVSVLNSLQVNLVSCVPPPLVSVLVSLVVLLPPPVNSVSVVSVLSNLQRPDPVVCVVVVNPDQDLVVDPPVCSLSSLVSQLVVCVVVVVLVSVLVSLCVNLPDPDDLVSNLVSLVSNLVSCVVVVPPVSNVVSLVSNCVSQVCSDPDDDPVCVVVNVVSCVVVVND